Protein AF-A0A353WFS0-F1 (afdb_monomer_lite)

Foldseek 3Di:
DD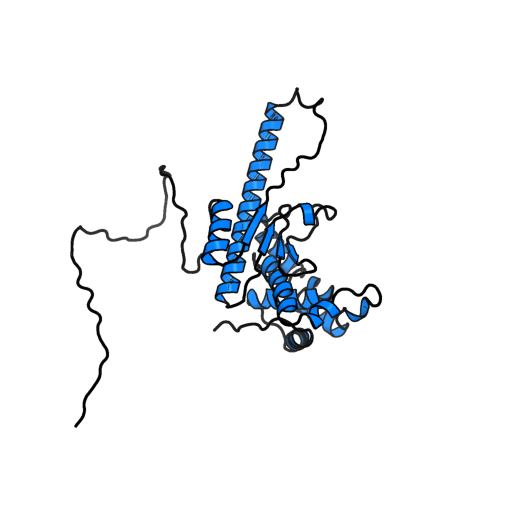DDDDDDDDDDDDDDDDDDDDDDDDDDDDDDDDDDDDQDDDDDPDQRAGPALVVLQVCCCPPVVAREEADDPPPPDDDDPPVADPCVVVVVVVVVVVVVLLRVQSSLVSSLLSRLSVLCVVQPDRDQNYEYADQVVVPPVPLVDDQWAADPPRSYIYGHSSHRSVCLLVVLVVCVVVQNAQDSDSNLSVQLRVQLSQQCVQPVPLSVVLPQDPVCNPVFFDDPVVLVLCCVFFGPQLGNGVSSVLSRVRSNVSVPDDGDPVSVVSNVVSRTHDRRPDD

Radius of gyration: 24.47 Å; chains: 1; bounding box: 78×34×99 Å

pLDDT: mean 76.85, std 23.15, range [24.17, 97.94]

Sequence (279 aa):
MINKININQINFQAINRVKDVNFSIDSKQYQINNASNQDIFVINNSLLNFSSVEAVEKYSKTKLGVNLQVRDEAFDKKKNLFDFLKSKEKLDKIKSKRQADREKNYLALANKTINSLCNLKKLGYELPPNVISDHTQFVGEGKRSPGCFVYENPKNIYLNPGFKWEDIDKILKDHFKNNICSSSSSNHVLNHEMGHYLHYKENPDKYISQKESLLFPELNKLPSDLSMLVTQKVSSYATRNIRDFVAEVFAGIIDGNNYPDEIMKAYNKYGGPKTKEKS

Structure (mmCIF, N/CA/C/O backbone):
data_AF-A0A353WFS0-F1
#
_entry.id   AF-A0A353WFS0-F1
#
loop_
_atom_site.group_PDB
_atom_site.id
_atom_site.type_symbol
_atom_site.label_atom_id
_atom_site.label_alt_id
_atom_site.label_comp_id
_atom_site.label_asym_id
_atom_site.label_entity_id
_atom_site.label_seq_id
_atom_site.pdbx_PDB_ins_code
_atom_site.Cartn_x
_atom_site.Cartn_y
_atom_site.Cartn_z
_atom_site.occupancy
_atom_site.B_iso_or_equiv
_atom_site.auth_seq_id
_atom_site.auth_comp_id
_atom_site.auth_asym_id
_atom_site.auth_atom_id
_atom_site.pdbx_PDB_model_num
ATOM 1 N N . MET A 1 1 ? 29.860 -14.689 55.465 1.00 37.66 1 MET A N 1
ATOM 2 C CA . MET A 1 1 ? 28.560 -15.140 54.928 1.00 37.66 1 MET A CA 1
ATOM 3 C C . MET A 1 1 ? 28.409 -14.591 53.517 1.00 37.66 1 MET A C 1
ATOM 5 O O . MET A 1 1 ? 28.626 -13.408 53.325 1.00 37.66 1 MET A O 1
ATOM 9 N N . ILE A 1 2 ? 28.181 -15.507 52.573 1.00 34.97 2 ILE A N 1
ATOM 10 C CA . ILE A 1 2 ? 27.777 -15.389 51.157 1.00 34.97 2 ILE A CA 1
ATOM 11 C C . ILE A 1 2 ? 28.030 -14.036 50.452 1.00 34.97 2 ILE A C 1
ATOM 13 O O . ILE A 1 2 ? 27.200 -13.138 50.467 1.00 34.97 2 ILE A O 1
ATOM 17 N N . ASN A 1 3 ? 29.153 -13.986 49.730 1.00 38.47 3 ASN A N 1
ATOM 18 C CA . ASN A 1 3 ? 29.354 -13.212 48.500 1.00 38.47 3 ASN A CA 1
ATOM 19 C C . ASN A 1 3 ? 29.176 -14.160 47.308 1.00 38.47 3 ASN A C 1
ATOM 21 O O . ASN A 1 3 ? 29.736 -15.258 47.390 1.00 38.47 3 ASN A O 1
ATOM 25 N N . LYS A 1 4 ? 28.478 -13.732 46.235 1.00 34.59 4 LYS A N 1
ATOM 26 C CA . LYS A 1 4 ? 28.499 -14.244 44.831 1.00 34.59 4 LYS A CA 1
ATOM 27 C C . LYS A 1 4 ? 27.248 -13.706 44.083 1.00 34.59 4 LYS A C 1
ATOM 29 O O . LYS A 1 4 ? 26.201 -13.634 44.703 1.00 34.59 4 LYS A O 1
ATOM 34 N N . ILE A 1 5 ? 27.226 -13.290 42.808 1.00 28.91 5 ILE A N 1
ATOM 35 C CA . ILE A 1 5 ? 28.038 -13.587 41.612 1.00 28.91 5 ILE A CA 1
ATOM 36 C C . ILE A 1 5 ? 28.047 -12.350 40.689 1.00 28.91 5 ILE A C 1
ATOM 38 O O . ILE A 1 5 ? 26.998 -11.769 40.431 1.00 28.91 5 ILE A O 1
ATOM 42 N N . ASN A 1 6 ? 29.220 -12.006 40.152 1.00 33.88 6 ASN A N 1
ATOM 43 C CA . ASN A 1 6 ? 29.401 -11.094 39.022 1.00 33.88 6 ASN A CA 1
ATOM 44 C C . ASN A 1 6 ? 29.513 -11.949 37.744 1.00 33.88 6 ASN A C 1
ATOM 46 O O . ASN A 1 6 ? 30.281 -12.913 37.732 1.00 33.88 6 ASN A O 1
ATOM 50 N N . ILE A 1 7 ? 28.714 -11.661 36.714 1.00 34.56 7 ILE A N 1
ATOM 51 C CA . ILE A 1 7 ? 28.620 -12.481 35.498 1.00 34.56 7 ILE A CA 1
ATOM 52 C C . ILE A 1 7 ? 29.590 -11.948 34.435 1.00 34.56 7 ILE A C 1
ATOM 54 O O . ILE A 1 7 ? 29.383 -10.892 33.852 1.00 34.56 7 ILE A O 1
ATOM 58 N N . ASN A 1 8 ? 30.639 -12.744 34.220 1.00 31.25 8 ASN A N 1
ATOM 59 C CA . ASN A 1 8 ? 31.376 -13.023 32.984 1.00 31.25 8 ASN A CA 1
ATOM 60 C C . ASN A 1 8 ? 31.667 -11.873 32.003 1.00 31.25 8 ASN A C 1
ATOM 62 O O . ASN A 1 8 ? 30.894 -11.563 31.100 1.00 31.25 8 ASN A O 1
ATOM 66 N N . GLN A 1 9 ? 32.915 -11.406 32.087 1.00 34.78 9 GLN A N 1
ATOM 67 C CA . GLN A 1 9 ? 33.716 -10.973 30.944 1.00 34.78 9 GLN A CA 1
ATOM 68 C C . GLN A 1 9 ? 33.862 -12.123 29.934 1.00 34.78 9 GLN A C 1
ATOM 70 O O . GLN A 1 9 ? 34.281 -13.223 30.296 1.00 34.78 9 GLN A O 1
ATOM 75 N N . ILE A 1 10 ? 33.582 -11.857 28.658 1.00 27.73 10 ILE A N 1
ATOM 76 C CA . ILE A 1 10 ? 34.048 -12.694 27.549 1.00 27.73 10 ILE A CA 1
ATOM 77 C C . ILE A 1 10 ? 35.311 -12.036 26.992 1.00 27.73 10 ILE A C 1
ATOM 79 O O . ILE A 1 10 ? 35.263 -10.959 26.402 1.00 27.73 10 ILE A O 1
ATOM 83 N N . ASN A 1 11 ? 36.442 -12.703 27.218 1.00 28.28 11 ASN A N 1
ATOM 84 C CA . ASN A 1 11 ? 37.719 -12.426 26.574 1.00 28.28 11 ASN A CA 1
ATOM 85 C C . ASN A 1 11 ? 37.651 -12.864 25.106 1.00 28.28 11 ASN A C 1
ATOM 87 O O . ASN A 1 11 ? 37.430 -14.042 24.832 1.00 28.28 11 ASN A O 1
ATOM 91 N N . PHE A 1 12 ? 37.939 -11.954 24.177 1.00 26.03 12 PHE A N 1
ATOM 92 C CA . PHE A 1 12 ? 38.399 -12.330 22.842 1.00 26.03 12 PHE A CA 1
ATOM 93 C C . PHE A 1 12 ? 39.911 -12.119 22.775 1.00 26.03 12 PHE A C 1
ATOM 95 O O . PHE A 1 12 ? 40.401 -10.991 22.793 1.00 26.03 12 PHE A O 1
ATOM 102 N N . GLN A 1 13 ? 40.655 -13.227 22.730 1.00 27.59 13 GLN A N 1
ATOM 103 C CA . GLN A 1 13 ? 42.073 -13.220 22.390 1.00 27.59 13 GLN A CA 1
ATOM 104 C C . GLN A 1 13 ? 42.229 -12.873 20.909 1.00 27.59 13 GLN A C 1
ATOM 106 O O . GLN A 1 13 ? 41.777 -13.605 20.028 1.00 27.59 13 GLN A O 1
ATOM 111 N N . ALA A 1 14 ? 42.894 -11.751 20.652 1.00 26.95 14 ALA A N 1
ATOM 112 C CA . ALA A 1 14 ? 43.378 -11.375 19.338 1.00 26.95 14 ALA A CA 1
ATOM 113 C C . ALA A 1 14 ? 44.596 -12.236 18.971 1.00 26.95 14 ALA A C 1
ATOM 115 O O . ALA A 1 14 ? 45.618 -12.205 19.658 1.00 26.95 14 ALA A O 1
ATOM 116 N N . ILE A 1 15 ? 44.510 -12.965 17.857 1.00 28.19 15 ILE A N 1
ATOM 117 C CA . ILE A 1 15 ? 45.694 -13.429 17.132 1.00 28.19 15 ILE A CA 1
ATOM 118 C C . ILE A 1 15 ? 45.982 -12.390 16.051 1.00 28.19 15 ILE A C 1
ATOM 120 O O . ILE A 1 15 ? 45.249 -12.249 15.075 1.00 28.19 15 ILE A O 1
ATOM 124 N N . ASN A 1 16 ? 47.065 -11.649 16.267 1.00 31.73 16 ASN A N 1
ATOM 125 C CA . ASN A 1 16 ? 47.660 -10.731 15.308 1.00 31.73 16 ASN A CA 1
ATOM 126 C C . ASN A 1 16 ? 48.146 -11.476 14.059 1.00 31.73 16 ASN A C 1
ATOM 128 O O . ASN A 1 16 ? 48.945 -12.406 14.182 1.00 31.73 16 ASN A O 1
ATOM 132 N N . ARG A 1 17 ? 47.803 -10.958 12.871 1.00 29.09 17 ARG A N 1
ATOM 133 C CA . ARG A 1 17 ? 48.774 -10.692 11.795 1.00 29.09 17 ARG A CA 1
ATOM 134 C C . ARG A 1 17 ? 48.168 -9.810 10.691 1.00 29.09 17 ARG A C 1
ATOM 136 O O . ARG A 1 17 ? 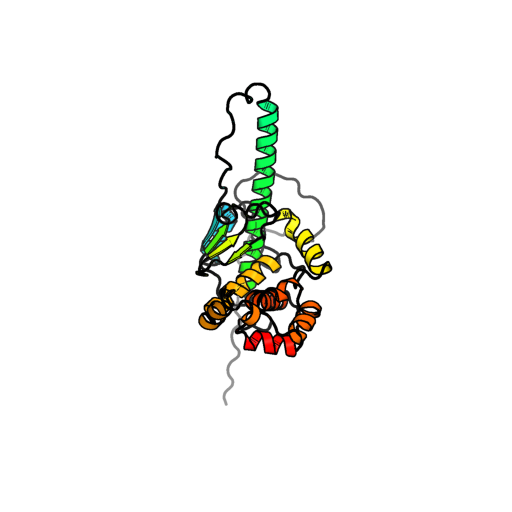47.217 -10.203 10.033 1.00 29.09 17 ARG A O 1
ATOM 143 N N . VAL A 1 18 ? 48.867 -8.691 10.462 1.00 29.88 18 VAL A N 1
ATOM 144 C CA . VAL A 1 18 ? 48.899 -7.785 9.290 1.00 29.88 18 VAL A CA 1
ATOM 145 C C . VAL A 1 18 ? 48.250 -6.399 9.483 1.00 29.88 18 VAL A C 1
ATOM 147 O O . VAL A 1 18 ? 47.079 -6.184 9.211 1.00 29.88 18 VAL A O 1
ATOM 150 N N . LYS A 1 19 ? 49.125 -5.490 9.947 1.00 33.41 19 LYS A N 1
ATOM 151 C CA . LYS A 1 19 ? 49.367 -4.071 9.600 1.00 33.41 19 LYS A CA 1
ATOM 152 C C . LYS A 1 19 ? 48.180 -3.159 9.246 1.00 33.41 19 LYS A C 1
ATOM 154 O O . LYS A 1 19 ? 47.635 -3.230 8.153 1.00 33.41 19 LYS A O 1
ATOM 159 N N . ASP A 1 20 ? 47.935 -2.231 10.171 1.00 36.50 20 ASP A N 1
ATOM 160 C CA . ASP A 1 20 ? 47.589 -0.812 10.010 1.00 36.50 20 ASP A CA 1
ATOM 161 C C . ASP A 1 20 ? 46.881 -0.378 8.718 1.00 36.50 20 ASP A C 1
ATOM 163 O O . ASP A 1 20 ? 47.521 -0.130 7.698 1.00 36.50 20 ASP A O 1
ATOM 167 N N . VAL A 1 21 ? 45.575 -0.110 8.827 1.00 26.09 21 VAL A N 1
ATOM 168 C CA . VAL A 1 21 ? 44.910 0.938 8.039 1.00 26.09 21 VAL A CA 1
ATOM 169 C C . VAL A 1 21 ? 43.936 1.689 8.949 1.00 26.09 21 VAL A C 1
ATOM 171 O O . VAL A 1 21 ? 42.911 1.154 9.367 1.00 26.09 21 VAL A O 1
ATOM 174 N N . ASN A 1 22 ? 44.264 2.946 9.249 1.00 30.16 22 ASN A N 1
ATOM 175 C CA . ASN A 1 22 ? 43.321 3.924 9.788 1.00 30.16 22 ASN A CA 1
ATOM 176 C C . ASN A 1 22 ? 42.381 4.367 8.660 1.00 30.16 22 ASN A C 1
ATOM 178 O O . ASN A 1 22 ? 42.860 4.839 7.629 1.00 30.16 22 ASN A O 1
ATOM 182 N N . PHE A 1 23 ? 41.065 4.288 8.860 1.00 24.17 23 PHE A N 1
ATOM 183 C CA . PHE A 1 23 ? 40.102 4.932 7.965 1.00 24.17 23 PHE A CA 1
ATOM 184 C C . PHE A 1 23 ? 39.569 6.221 8.595 1.00 24.17 23 PHE A C 1
ATOM 186 O O . PHE A 1 23 ? 38.759 6.198 9.518 1.00 24.17 23 PHE A O 1
ATOM 193 N N . SER A 1 24 ? 40.040 7.343 8.050 1.00 25.91 24 SER A N 1
ATOM 194 C CA . SER A 1 24 ? 39.340 8.627 8.048 1.00 25.91 24 SER A CA 1
ATOM 195 C C . SER A 1 24 ? 38.387 8.634 6.851 1.00 25.91 24 SER A C 1
ATOM 197 O O . SER A 1 24 ? 38.792 8.274 5.744 1.00 25.91 24 SER A O 1
ATOM 199 N N . ILE A 1 25 ? 37.125 9.003 7.065 1.00 28.36 25 ILE A N 1
ATOM 200 C CA . ILE A 1 25 ? 36.139 9.151 5.993 1.00 28.36 25 ILE A CA 1
ATOM 201 C C . ILE A 1 25 ? 36.264 10.576 5.459 1.00 28.36 25 ILE A C 1
ATOM 203 O O . ILE A 1 25 ? 35.843 11.516 6.129 1.00 28.36 25 ILE A O 1
ATOM 207 N N . ASP A 1 26 ? 36.804 10.720 4.249 1.00 28.53 26 ASP A N 1
ATOM 208 C CA . ASP A 1 26 ? 36.648 11.938 3.459 1.00 28.53 26 ASP A CA 1
ATOM 209 C C . ASP A 1 26 ? 35.967 11.631 2.120 1.00 28.53 26 ASP A C 1
ATOM 211 O O . ASP A 1 26 ? 36.158 10.594 1.481 1.00 28.53 26 ASP A O 1
ATOM 215 N N . SER A 1 27 ? 35.093 12.551 1.748 1.00 41.44 27 SER A N 1
ATOM 216 C CA . SER A 1 27 ? 34.187 12.500 0.617 1.00 41.44 27 SER A CA 1
ATOM 217 C C . SER A 1 27 ? 34.884 12.923 -0.679 1.00 41.44 27 SER A C 1
ATOM 219 O O . SER A 1 27 ? 35.242 14.089 -0.820 1.00 41.44 27 SER A O 1
ATOM 221 N N . LYS A 1 28 ? 35.017 12.003 -1.651 1.00 34.94 28 LYS A N 1
ATOM 222 C CA . LYS A 1 28 ? 34.792 12.192 -3.109 1.00 34.94 28 LYS A CA 1
ATOM 223 C C . LYS A 1 28 ? 35.433 11.076 -3.949 1.00 34.94 28 LYS A C 1
ATOM 225 O O . LYS A 1 28 ? 36.545 10.650 -3.689 1.00 34.94 28 LYS A O 1
ATOM 230 N N . GLN A 1 29 ? 34.715 10.741 -5.028 1.00 30.23 29 GLN A N 1
ATOM 231 C CA . GLN A 1 29 ? 35.090 9.937 -6.203 1.00 30.23 29 GLN A CA 1
ATOM 232 C C . GLN A 1 29 ? 35.307 8.429 -6.000 1.00 30.23 29 GLN A C 1
ATOM 234 O O . GLN A 1 29 ? 36.294 7.991 -5.429 1.00 30.23 29 GLN A O 1
ATOM 239 N N . TYR A 1 30 ? 34.433 7.632 -6.626 1.00 29.77 30 TYR A N 1
ATOM 240 C CA . TYR A 1 30 ? 34.768 6.269 -7.033 1.00 29.77 30 TYR A CA 1
ATOM 241 C C . TYR A 1 30 ? 34.892 6.205 -8.554 1.00 29.77 30 TYR A C 1
ATOM 243 O O . TYR A 1 30 ? 33.935 6.458 -9.287 1.00 29.77 30 TYR A O 1
ATOM 251 N N . GLN A 1 31 ? 36.104 5.869 -9.001 1.00 28.75 31 GLN A N 1
ATOM 252 C CA . GLN A 1 31 ? 36.356 5.287 -10.311 1.00 28.75 31 GLN A CA 1
ATOM 253 C C . GLN A 1 31 ? 35.789 3.865 -10.339 1.00 28.75 31 GLN A C 1
ATOM 255 O O . GLN A 1 31 ? 35.927 3.103 -9.383 1.00 28.75 31 GLN A O 1
ATOM 260 N N . ILE A 1 32 ? 35.149 3.527 -11.455 1.00 33.75 32 ILE A N 1
ATOM 261 C CA . ILE A 1 32 ? 34.602 2.204 -11.742 1.00 33.75 32 ILE A CA 1
ATOM 262 C C . ILE A 1 32 ? 35.745 1.336 -12.264 1.00 33.75 32 ILE A C 1
ATOM 264 O O . ILE A 1 32 ? 36.312 1.654 -13.305 1.00 33.75 32 ILE A O 1
ATOM 268 N N . ASN A 1 33 ? 36.041 0.231 -11.576 1.00 28.17 33 ASN A N 1
ATOM 269 C CA . ASN A 1 33 ? 36.837 -0.863 -12.127 1.00 28.17 33 ASN A CA 1
ATOM 270 C C . ASN A 1 33 ? 36.096 -2.195 -11.953 1.00 28.17 33 ASN A C 1
ATOM 272 O O . ASN A 1 33 ? 35.545 -2.496 -10.897 1.00 28.17 33 ASN A O 1
ATOM 276 N N . ASN A 1 34 ? 36.075 -2.952 -13.049 1.00 36.31 34 ASN A N 1
ATOM 277 C CA . ASN A 1 34 ? 35.354 -4.201 -13.278 1.00 36.31 34 ASN A CA 1
ATOM 278 C C . ASN A 1 34 ? 35.719 -5.326 -12.292 1.00 36.31 34 ASN A C 1
ATOM 280 O O . ASN A 1 34 ? 36.884 -5.710 -12.232 1.00 36.31 34 ASN A O 1
ATOM 284 N N . ALA A 1 35 ? 34.717 -5.938 -11.646 1.00 30.55 35 ALA A N 1
ATOM 285 C CA . ALA A 1 35 ? 34.693 -7.365 -11.294 1.00 30.55 35 ALA A CA 1
ATOM 286 C C . ALA A 1 35 ? 33.274 -7.811 -10.876 1.00 30.55 35 ALA A C 1
ATOM 288 O O . ALA A 1 35 ? 32.555 -7.107 -10.176 1.00 30.55 35 ALA A O 1
ATOM 289 N N . SER A 1 36 ? 32.890 -8.993 -11.349 1.00 43.28 36 SER A N 1
ATOM 290 C CA . SER A 1 36 ? 31.605 -9.692 -11.229 1.00 43.28 36 SER A CA 1
ATOM 291 C C . SER A 1 36 ? 31.152 -10.030 -9.795 1.00 43.28 36 SER A C 1
ATOM 293 O O . SER A 1 36 ? 31.977 -10.398 -8.964 1.00 43.28 36 SER A O 1
ATOM 295 N N . ASN A 1 37 ? 29.827 -10.047 -9.580 1.00 42.53 37 ASN A N 1
ATOM 296 C CA . ASN A 1 37 ? 29.087 -10.576 -8.415 1.00 42.53 37 ASN A CA 1
ATOM 297 C C . ASN A 1 37 ? 29.276 -9.862 -7.063 1.00 42.53 37 ASN A C 1
ATOM 299 O O . ASN A 1 37 ? 29.775 -10.448 -6.103 1.00 42.53 37 ASN A O 1
ATOM 303 N N . GLN A 1 38 ? 28.750 -8.640 -6.941 1.00 38.34 38 GLN A N 1
ATOM 304 C CA . GLN A 1 38 ? 28.414 -8.065 -5.634 1.00 38.34 38 GLN A CA 1
ATOM 305 C C . GLN A 1 38 ? 26.952 -7.602 -5.604 1.00 38.34 38 GLN A C 1
ATOM 307 O O . GLN A 1 38 ? 26.626 -6.487 -6.005 1.00 38.34 38 GLN A O 1
ATOM 312 N N . ASP A 1 39 ? 26.072 -8.464 -5.090 1.00 42.25 39 ASP A N 1
ATOM 313 C CA . ASP A 1 39 ? 24.767 -8.056 -4.566 1.00 42.25 39 ASP A CA 1
ATOM 314 C C . ASP A 1 39 ? 25.019 -7.309 -3.247 1.00 42.25 39 ASP A C 1
ATOM 316 O O . ASP A 1 39 ? 25.168 -7.921 -2.185 1.00 42.25 39 ASP A O 1
ATOM 320 N N . ILE A 1 40 ? 25.165 -5.984 -3.300 1.00 38.84 40 ILE A N 1
ATOM 321 C CA . ILE A 1 40 ? 25.430 -5.192 -2.095 1.00 38.84 40 ILE A CA 1
ATOM 322 C C . ILE A 1 40 ? 24.140 -5.056 -1.277 1.00 38.84 40 ILE A C 1
ATOM 324 O O . ILE A 1 40 ? 23.203 -4.356 -1.652 1.00 38.84 40 ILE A O 1
ATOM 328 N N . PHE A 1 41 ? 24.141 -5.692 -0.106 1.00 47.56 41 PHE A N 1
ATOM 329 C CA . PHE A 1 41 ? 23.241 -5.425 1.012 1.00 47.56 41 PHE A CA 1
ATOM 330 C C . PHE A 1 41 ? 23.918 -4.453 1.979 1.00 47.56 41 PHE A C 1
ATOM 332 O O . PHE A 1 41 ? 25.029 -4.727 2.429 1.00 47.56 41 PHE A O 1
ATOM 339 N N . VAL A 1 42 ? 23.232 -3.387 2.399 1.00 33.75 42 VAL A N 1
ATOM 340 C CA . VAL A 1 42 ? 23.591 -2.688 3.643 1.00 33.75 42 VAL A CA 1
ATOM 341 C C . VAL A 1 42 ? 22.362 -2.607 4.539 1.00 33.75 42 VAL A C 1
ATOM 343 O O . VAL A 1 42 ? 21.345 -2.009 4.189 1.00 33.75 42 VAL A O 1
ATOM 346 N N . ILE A 1 43 ? 22.474 -3.267 5.694 1.00 46.25 43 ILE A N 1
ATOM 347 C CA . ILE A 1 43 ? 21.507 -3.285 6.789 1.00 46.25 43 ILE A CA 1
ATOM 348 C C . ILE A 1 43 ? 22.062 -2.379 7.891 1.00 46.25 43 ILE A C 1
ATOM 350 O O . ILE A 1 43 ? 22.939 -2.788 8.642 1.00 46.25 43 ILE A O 1
ATOM 354 N N . ASN A 1 44 ? 21.559 -1.145 7.946 1.00 37.12 44 ASN A N 1
ATOM 355 C CA . ASN A 1 44 ? 21.289 -0.364 9.161 1.00 37.12 44 ASN A CA 1
ATOM 356 C C . ASN A 1 44 ? 20.568 0.923 8.731 1.00 37.12 44 ASN A C 1
ATOM 358 O O . ASN A 1 44 ? 21.182 1.836 8.191 1.00 37.12 44 ASN A O 1
ATOM 362 N N . ASN A 1 45 ? 19.240 0.955 8.897 1.00 47.72 45 ASN A N 1
ATOM 363 C CA . ASN A 1 45 ? 18.319 2.040 8.502 1.00 47.72 45 ASN A CA 1
ATOM 364 C C . ASN A 1 45 ? 18.331 2.510 7.029 1.00 47.72 45 ASN A C 1
ATOM 366 O O . ASN A 1 45 ? 17.531 3.368 6.666 1.00 47.72 45 ASN A O 1
ATOM 370 N N . SER A 1 46 ? 19.153 1.926 6.158 1.00 57.78 46 SER A N 1
ATOM 371 C CA . SER A 1 46 ? 19.158 2.177 4.715 1.00 57.78 46 SER A CA 1
ATOM 372 C C . SER A 1 46 ? 18.072 1.385 3.976 1.00 57.78 46 SER A C 1
ATOM 374 O O . SER A 1 46 ? 17.824 0.215 4.275 1.00 57.78 46 SER A O 1
ATOM 376 N N . LEU A 1 47 ? 17.438 2.028 2.988 1.00 70.00 47 LEU A N 1
ATOM 377 C CA . LEU A 1 47 ? 16.567 1.374 2.007 1.00 70.00 47 LEU A CA 1
ATOM 378 C C . LEU A 1 47 ? 17.349 0.265 1.287 1.00 70.00 47 LEU A C 1
ATOM 380 O O . LEU A 1 47 ? 18.476 0.489 0.843 1.00 70.00 47 LEU A O 1
ATOM 384 N N . LEU A 1 48 ? 16.746 -0.918 1.154 1.00 81.44 48 LEU A N 1
ATOM 385 C CA . LEU A 1 48 ? 17.277 -1.974 0.300 1.00 81.44 48 LEU A CA 1
ATOM 386 C C . LEU A 1 48 ? 17.168 -1.515 -1.153 1.00 81.44 48 LEU A C 1
ATOM 388 O O . LEU A 1 48 ? 16.094 -1.113 -1.608 1.00 81.44 48 LEU A O 1
ATOM 392 N N . ASN A 1 49 ? 18.279 -1.574 -1.876 1.00 84.31 49 ASN A N 1
ATOM 393 C CA . ASN A 1 49 ? 18.331 -1.225 -3.284 1.00 84.31 49 ASN A CA 1
ATOM 394 C C . ASN A 1 49 ? 19.067 -2.331 -4.031 1.00 84.31 49 ASN A C 1
ATOM 396 O O . ASN A 1 49 ? 20.270 -2.506 -3.856 1.00 84.31 49 ASN A O 1
ATOM 400 N N . PHE A 1 50 ? 18.328 -3.093 -4.827 1.00 88.00 50 PHE A N 1
ATOM 401 C CA . PHE A 1 50 ? 18.869 -4.186 -5.618 1.00 88.00 50 PHE A CA 1
ATOM 402 C C . PHE A 1 50 ? 19.188 -3.708 -7.035 1.00 88.00 50 PHE A C 1
ATOM 404 O O . PHE A 1 50 ? 18.569 -2.770 -7.543 1.00 88.00 50 PHE A O 1
ATOM 411 N N . SER A 1 51 ? 20.149 -4.373 -7.674 1.00 86.38 51 SER A N 1
ATOM 412 C CA . SER A 1 51 ? 20.579 -4.101 -9.050 1.00 86.38 51 SER A CA 1
ATOM 413 C C . SER A 1 51 ? 19.755 -4.848 -10.106 1.00 86.38 51 SER A C 1
ATOM 415 O O . SER A 1 51 ? 19.823 -4.494 -11.281 1.00 86.38 51 SER A O 1
ATOM 417 N N . SER A 1 52 ? 18.974 -5.862 -9.715 1.00 87.94 52 SER A N 1
ATOM 418 C CA . SER A 1 52 ? 18.142 -6.658 -10.623 1.00 87.94 52 SER A CA 1
ATOM 419 C C . SER A 1 52 ? 16.861 -7.159 -9.951 1.00 87.94 52 SER A C 1
ATOM 421 O O . SER A 1 52 ? 16.805 -7.328 -8.733 1.00 87.94 52 SER A O 1
ATOM 423 N N . VAL A 1 53 ? 15.830 -7.429 -10.759 1.00 84.44 53 VAL A N 1
ATOM 424 C CA . VAL A 1 53 ? 14.552 -8.006 -10.302 1.00 84.44 53 VAL A CA 1
ATOM 425 C C . VAL A 1 53 ? 14.753 -9.401 -9.705 1.00 84.44 53 VAL A C 1
ATOM 427 O O . VAL A 1 53 ? 14.225 -9.685 -8.633 1.00 84.44 53 VAL A O 1
ATOM 430 N N . GLU A 1 54 ? 15.574 -10.240 -10.340 1.00 88.25 54 GLU A N 1
ATOM 431 C CA . GLU A 1 54 ? 15.871 -11.602 -9.874 1.00 88.25 54 GLU A CA 1
ATOM 432 C C . GLU A 1 54 ? 16.450 -11.608 -8.447 1.00 88.25 54 GLU A C 1
ATOM 434 O O . GLU A 1 54 ? 16.057 -12.424 -7.606 1.00 88.25 54 GLU A O 1
ATOM 439 N N . ALA A 1 55 ? 17.333 -10.652 -8.133 1.00 86.94 55 ALA A N 1
ATOM 440 C CA . ALA A 1 55 ? 17.888 -10.507 -6.791 1.00 86.94 55 ALA A CA 1
ATOM 441 C C . ALA A 1 55 ? 16.803 -10.153 -5.756 1.00 86.94 55 ALA A C 1
ATOM 443 O O . ALA A 1 55 ? 16.800 -10.711 -4.651 1.00 86.94 55 ALA A O 1
ATOM 444 N N . VAL A 1 56 ? 15.845 -9.288 -6.118 1.00 87.19 56 VAL A N 1
ATOM 445 C CA . VAL A 1 56 ? 14.708 -8.934 -5.250 1.00 87.19 56 VAL A CA 1
ATOM 446 C C . VAL A 1 56 ? 13.808 -10.146 -5.003 1.00 87.19 56 VAL A C 1
ATOM 448 O O . VAL A 1 56 ? 13.465 -10.427 -3.853 1.00 87.19 56 VAL A O 1
ATOM 451 N N . GLU A 1 57 ? 13.435 -10.889 -6.048 1.00 89.56 57 GLU A N 1
ATOM 452 C CA . GLU A 1 57 ? 12.563 -12.068 -5.936 1.00 89.56 57 GLU A CA 1
ATOM 453 C C . GLU A 1 57 ? 13.195 -13.150 -5.052 1.00 89.56 57 GLU A C 1
ATOM 455 O O . GLU A 1 57 ? 12.560 -13.672 -4.124 1.00 89.56 57 GLU A O 1
ATOM 460 N N . LYS A 1 58 ? 14.487 -13.431 -5.268 1.00 91.00 58 LYS A N 1
ATOM 461 C CA . LYS A 1 58 ? 15.263 -14.368 -4.448 1.00 91.00 58 LYS A CA 1
ATOM 462 C C . LYS A 1 58 ? 15.313 -13.926 -2.987 1.00 91.00 58 LYS A C 1
ATOM 464 O O . LYS A 1 58 ? 15.121 -14.756 -2.090 1.00 91.00 58 LYS A O 1
ATOM 469 N N . TYR A 1 59 ? 15.550 -12.641 -2.724 1.00 92.25 59 TYR A N 1
ATOM 470 C CA . TYR A 1 59 ? 15.556 -12.109 -1.362 1.00 92.25 59 TYR A CA 1
ATOM 471 C C . TYR A 1 59 ? 14.175 -12.221 -0.705 1.00 92.25 59 TYR A C 1
ATOM 473 O O . TYR A 1 59 ? 14.072 -12.723 0.416 1.00 92.25 59 TYR A O 1
ATOM 481 N N . SER A 1 60 ? 13.111 -11.829 -1.409 1.00 88.06 60 SER A N 1
ATOM 482 C CA . SER A 1 60 ? 11.730 -11.910 -0.921 1.00 88.06 60 SER A CA 1
ATOM 483 C C . SER A 1 60 ? 11.379 -13.331 -0.470 1.00 88.06 60 SER A C 1
ATOM 485 O O . SER A 1 60 ? 10.971 -13.557 0.675 1.00 88.06 60 SER A O 1
ATOM 487 N N . LYS A 1 61 ? 11.672 -14.324 -1.315 1.00 91.19 61 LYS A N 1
ATOM 488 C CA . LYS A 1 61 ? 11.386 -15.729 -1.017 1.00 91.19 61 LYS A CA 1
ATOM 489 C C . LYS A 1 61 ? 12.204 -16.254 0.160 1.00 91.19 61 LYS A C 1
ATOM 491 O O . LYS A 1 61 ? 11.661 -16.898 1.051 1.00 91.19 61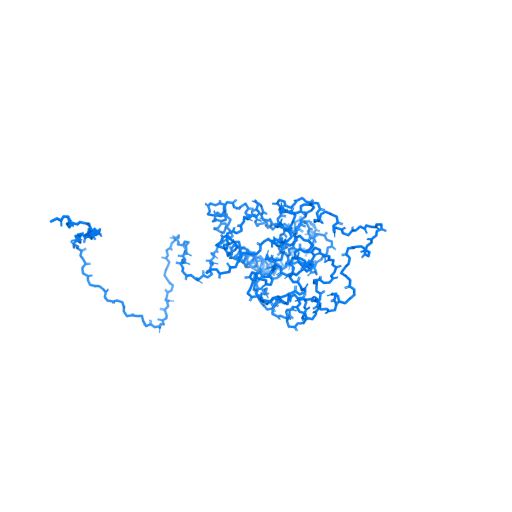 LYS A O 1
ATOM 496 N N . THR A 1 62 ? 13.508 -15.982 0.176 1.00 90.00 62 THR A N 1
ATOM 497 C CA . THR A 1 62 ? 14.431 -16.597 1.147 1.00 90.00 62 THR A CA 1
ATOM 498 C C . THR A 1 62 ? 14.478 -15.890 2.499 1.00 90.00 62 THR A C 1
ATOM 500 O O . THR A 1 62 ? 14.746 -16.537 3.509 1.00 90.00 62 THR A O 1
ATOM 503 N N . LYS A 1 63 ? 14.243 -14.573 2.550 1.00 93.06 63 LYS A N 1
ATOM 504 C CA . LYS A 1 63 ? 14.348 -13.766 3.780 1.00 93.06 63 LYS A CA 1
ATOM 505 C C . LYS A 1 63 ? 12.996 -13.317 4.313 1.00 93.06 63 LYS A C 1
ATOM 507 O O . LYS A 1 63 ? 12.816 -13.209 5.532 1.00 93.06 63 LYS A O 1
ATOM 512 N N . LEU A 1 64 ? 12.032 -13.059 3.432 1.00 90.50 64 LEU A N 1
ATOM 513 C CA . LEU A 1 64 ? 10.696 -12.647 3.855 1.00 90.50 64 LEU A CA 1
ATOM 514 C C . LEU A 1 64 ? 9.720 -13.816 3.952 1.00 90.50 64 LEU A C 1
ATOM 516 O O . LEU A 1 64 ? 8.851 -13.755 4.819 1.00 90.50 64 LEU A O 1
ATOM 520 N N . GLY A 1 65 ? 9.924 -14.881 3.173 1.00 90.31 65 GLY A N 1
ATOM 521 C CA . GLY A 1 65 ? 8.948 -15.963 3.020 1.00 90.31 65 GLY A CA 1
ATOM 522 C C . GLY A 1 65 ? 7.792 -15.569 2.098 1.00 90.31 65 GLY A C 1
ATOM 523 O O . GLY A 1 65 ? 6.742 -16.198 2.137 1.00 90.31 65 GLY A O 1
ATOM 524 N N . VAL A 1 66 ? 7.980 -14.518 1.292 1.00 90.19 66 VAL A N 1
ATOM 525 C CA . VAL A 1 66 ? 6.981 -13.996 0.357 1.00 90.19 66 VAL A CA 1
ATOM 526 C C . VAL A 1 66 ? 7.369 -14.406 -1.055 1.00 90.19 66 VAL A C 1
ATOM 528 O O . VAL A 1 66 ? 8.501 -14.196 -1.493 1.00 90.19 66 VAL A O 1
ATOM 531 N N . ASN A 1 67 ? 6.424 -14.969 -1.795 1.00 93.06 67 ASN A N 1
ATOM 532 C CA . ASN A 1 67 ? 6.588 -15.230 -3.216 1.00 93.06 67 ASN A CA 1
ATOM 533 C C . ASN A 1 67 ? 6.301 -13.938 -3.997 1.00 93.06 67 ASN A C 1
ATOM 535 O O . ASN A 1 67 ? 5.155 -13.662 -4.355 1.00 93.06 67 ASN A O 1
ATOM 539 N N . LEU A 1 68 ? 7.342 -13.125 -4.202 1.00 91.56 68 LEU A N 1
ATOM 540 C CA . LEU A 1 68 ? 7.284 -11.972 -5.098 1.00 91.56 68 LEU A CA 1
ATOM 541 C C . LEU A 1 68 ? 7.575 -12.435 -6.526 1.00 91.56 68 LEU A C 1
ATOM 543 O O . LEU A 1 68 ? 8.607 -13.061 -6.752 1.00 91.56 68 LEU A O 1
ATOM 547 N N . GLN A 1 69 ? 6.679 -12.119 -7.458 1.00 90.50 69 GLN A N 1
ATOM 548 C CA . GLN A 1 69 ? 6.855 -12.396 -8.885 1.00 90.50 69 GLN A CA 1
ATOM 549 C C . GLN A 1 69 ? 6.655 -11.113 -9.678 1.00 90.50 69 GLN A C 1
ATOM 551 O O . GLN A 1 69 ? 5.579 -10.523 -9.617 1.00 90.50 69 GLN A O 1
ATOM 556 N N . VAL A 1 70 ? 7.653 -10.690 -10.443 1.00 84.75 70 VAL A N 1
ATOM 557 C CA . VAL A 1 70 ? 7.578 -9.526 -11.322 1.00 84.75 70 VAL A CA 1
ATOM 558 C C . VAL A 1 70 ? 7.611 -10.008 -12.765 1.00 84.75 70 VAL A C 1
ATOM 560 O O . VAL A 1 70 ? 8.667 -10.307 -13.315 1.00 84.75 70 VAL A O 1
ATOM 563 N N . ARG A 1 71 ? 6.435 -10.118 -13.391 1.00 81.69 71 ARG A N 1
ATOM 564 C CA . ARG A 1 71 ? 6.324 -10.654 -14.751 1.00 81.69 71 ARG A CA 1
ATOM 565 C C . ARG A 1 71 ? 6.451 -9.539 -15.783 1.00 81.69 71 ARG A C 1
ATOM 567 O O . ARG A 1 71 ? 5.673 -8.587 -15.767 1.00 81.69 71 ARG A O 1
ATOM 574 N N . ASP A 1 72 ? 7.384 -9.692 -16.721 1.00 67.81 72 ASP A N 1
ATOM 575 C CA . ASP A 1 72 ? 7.357 -8.936 -17.973 1.00 67.81 72 ASP A CA 1
ATOM 576 C C . ASP A 1 72 ? 6.509 -9.694 -18.991 1.00 67.81 72 ASP A C 1
ATOM 578 O O . ASP A 1 72 ? 7.021 -10.479 -19.788 1.00 67.81 72 ASP A O 1
ATOM 582 N N . GLU A 1 73 ? 5.192 -9.506 -18.964 1.00 60.03 73 GLU A N 1
ATOM 583 C CA . GLU A 1 73 ? 4.394 -9.974 -20.092 1.00 60.03 73 GLU A CA 1
ATOM 584 C C . GLU A 1 73 ? 4.568 -8.993 -21.249 1.00 60.03 73 GLU A C 1
ATOM 586 O O . GLU A 1 73 ? 3.951 -7.926 -21.329 1.00 60.03 73 GLU A O 1
ATOM 591 N N . ALA A 1 74 ? 5.492 -9.367 -22.134 1.00 51.09 74 ALA A N 1
ATOM 592 C CA . ALA A 1 74 ? 5.723 -8.712 -23.399 1.00 51.09 74 ALA A CA 1
ATOM 593 C C . ALA A 1 74 ? 4.391 -8.499 -24.128 1.00 51.09 74 ALA A C 1
ATOM 595 O O . ALA A 1 74 ? 3.535 -9.377 -24.229 1.00 51.09 74 ALA A O 1
ATOM 596 N N . PHE A 1 75 ? 4.250 -7.292 -24.662 1.00 45.75 75 PHE A N 1
ATOM 597 C CA . PHE A 1 75 ? 3.167 -6.841 -25.523 1.00 45.75 75 PHE A CA 1
ATOM 598 C C . PHE A 1 75 ? 3.220 -7.604 -26.863 1.00 45.75 75 PHE A C 1
ATOM 600 O O . PHE A 1 75 ? 3.527 -7.020 -27.897 1.00 45.75 75 PHE A O 1
ATOM 607 N N . ASP A 1 76 ? 2.984 -8.917 -26.852 1.00 45.47 76 ASP A N 1
ATOM 608 C CA . ASP A 1 76 ? 3.262 -9.804 -27.989 1.00 45.47 76 ASP A CA 1
ATOM 609 C C . ASP A 1 76 ? 2.009 -10.191 -28.786 1.00 45.47 76 ASP A C 1
ATOM 611 O O . ASP A 1 76 ? 1.949 -11.198 -29.490 1.00 45.47 76 ASP A O 1
ATOM 615 N N . LYS A 1 77 ? 0.961 -9.364 -28.726 1.00 43.38 77 LYS A N 1
ATOM 616 C CA . LYS A 1 77 ? -0.237 -9.570 -29.548 1.00 43.38 77 LYS A CA 1
ATOM 617 C C . LYS A 1 77 ? -0.368 -8.502 -30.631 1.00 43.38 77 LYS A C 1
ATOM 619 O O . LYS A 1 77 ? -0.965 -7.451 -30.439 1.00 43.38 77 LYS A O 1
ATOM 624 N N . LYS A 1 78 ? 0.182 -8.883 -31.795 1.00 54.31 78 LYS A N 1
ATOM 625 C CA . LYS A 1 78 ? -0.199 -8.532 -33.179 1.00 54.31 78 LYS A CA 1
ATOM 626 C C . LYS A 1 78 ? -0.367 -7.040 -33.512 1.00 54.31 78 LYS A C 1
ATOM 628 O O . LYS A 1 78 ? -1.427 -6.464 -33.285 1.00 54.31 78 LYS A O 1
ATOM 633 N N . LYS A 1 79 ? 0.579 -6.486 -34.288 1.00 43.44 79 LYS A N 1
ATOM 634 C CA . LYS A 1 79 ? 0.239 -5.514 -35.347 1.00 43.44 79 LYS A CA 1
ATOM 635 C C . LYS A 1 79 ? 1.273 -5.488 -36.488 1.00 43.44 79 LYS A C 1
ATOM 637 O O . LYS A 1 79 ? 2.392 -5.028 -36.307 1.00 43.44 79 LYS A O 1
ATOM 642 N N . ASN A 1 80 ? 0.829 -6.015 -37.632 1.00 46.25 80 ASN A N 1
ATOM 643 C CA . ASN A 1 80 ? 1.266 -5.856 -39.028 1.00 46.25 80 ASN A CA 1
ATOM 644 C C . ASN A 1 80 ? 2.770 -5.859 -39.362 1.00 46.25 80 ASN A C 1
ATOM 646 O O . ASN A 1 80 ? 3.461 -4.847 -39.318 1.00 46.25 80 ASN A O 1
ATOM 650 N N . LEU A 1 81 ? 3.210 -7.027 -39.843 1.00 46.19 81 LEU A N 1
ATOM 651 C CA . LEU A 1 81 ? 4.549 -7.369 -40.335 1.00 46.19 81 LEU A CA 1
ATOM 652 C C . LEU A 1 81 ? 4.957 -6.644 -41.640 1.00 46.19 81 LEU A C 1
ATOM 654 O O . LEU A 1 81 ? 6.131 -6.653 -41.995 1.00 46.19 81 LEU A O 1
ATOM 658 N N . PHE A 1 82 ? 4.023 -5.999 -42.349 1.00 44.47 82 PHE A N 1
ATOM 659 C CA . PHE A 1 82 ? 4.253 -5.521 -43.721 1.00 44.47 82 PHE A CA 1
ATOM 660 C C . PHE A 1 82 ? 4.703 -4.051 -43.858 1.00 44.47 82 PHE A C 1
ATOM 662 O O . PHE A 1 82 ? 5.354 -3.729 -44.847 1.00 44.47 82 PHE A O 1
ATOM 669 N N . ASP A 1 83 ? 4.519 -3.194 -42.844 1.00 52.47 83 ASP A N 1
ATOM 670 C CA . ASP A 1 83 ? 5.036 -1.802 -42.859 1.00 52.47 83 ASP A CA 1
ATOM 671 C C . ASP A 1 83 ? 6.454 -1.671 -42.241 1.00 52.47 83 ASP A C 1
ATOM 673 O O . ASP A 1 83 ? 7.056 -0.596 -42.199 1.00 52.47 83 ASP A O 1
ATOM 677 N N . PHE A 1 84 ? 7.011 -2.785 -41.748 1.00 52.47 84 PHE A N 1
ATOM 678 C CA . PHE A 1 84 ? 8.151 -2.858 -40.822 1.00 52.47 84 PHE A CA 1
ATOM 679 C C . PHE A 1 84 ? 9.543 -2.734 -41.483 1.00 52.47 84 PHE A C 1
ATOM 681 O O . PHE A 1 84 ? 10.519 -2.364 -40.829 1.00 52.47 84 PHE A O 1
ATOM 688 N N . LEU A 1 85 ? 9.672 -3.013 -42.784 1.00 52.34 85 LEU A N 1
ATOM 689 C CA . LEU A 1 85 ? 10.986 -3.262 -43.401 1.00 52.34 85 LEU A CA 1
ATOM 690 C C . LEU A 1 85 ? 11.791 -2.006 -43.788 1.00 52.34 85 LEU A C 1
ATOM 692 O O . LEU A 1 85 ? 12.991 -2.121 -44.016 1.00 52.34 85 LEU A O 1
ATOM 696 N N . LYS A 1 86 ? 11.202 -0.801 -43.791 1.00 52.88 86 LYS A N 1
ATOM 697 C CA . LYS A 1 86 ? 11.925 0.451 -44.127 1.00 52.88 86 LYS A CA 1
ATOM 698 C C . LYS A 1 86 ? 12.401 1.278 -42.924 1.00 52.88 86 LYS A C 1
ATOM 700 O O . LYS A 1 86 ? 12.977 2.343 -43.112 1.00 52.88 86 LYS A O 1
ATOM 705 N N . SER A 1 87 ? 12.203 0.811 -41.687 1.00 61.91 87 SER A N 1
ATOM 706 C CA . SER A 1 87 ? 12.608 1.559 -40.479 1.00 61.91 87 SER A CA 1
ATOM 707 C C . SER A 1 87 ? 13.246 0.706 -39.378 1.00 61.91 87 SER A C 1
ATOM 709 O O . SER A 1 87 ? 13.291 1.132 -38.225 1.00 61.91 87 SER A O 1
ATOM 711 N N . LYS A 1 88 ? 13.781 -0.473 -39.730 1.00 67.88 88 LYS A N 1
ATOM 712 C CA . LYS A 1 88 ? 14.298 -1.481 -38.789 1.00 67.88 88 LYS A CA 1
ATOM 713 C C . LYS A 1 88 ? 15.263 -0.904 -37.743 1.00 67.88 88 LYS A C 1
ATOM 715 O O . LYS A 1 88 ? 15.008 -1.059 -36.561 1.00 67.88 88 LYS A O 1
ATOM 720 N N . GLU A 1 89 ? 16.265 -0.117 -38.140 1.00 72.56 89 GLU A N 1
ATOM 721 C CA . GLU A 1 89 ? 17.221 0.479 -37.187 1.00 72.56 89 GLU A CA 1
ATOM 722 C C . GLU A 1 89 ? 16.565 1.486 -36.219 1.00 72.56 89 GLU A C 1
ATOM 724 O O . GLU A 1 89 ? 16.845 1.501 -35.019 1.00 72.56 89 GLU A O 1
ATOM 729 N N . LYS A 1 90 ? 15.645 2.324 -36.716 1.00 74.06 90 LYS A N 1
ATOM 730 C CA . LYS A 1 90 ? 14.898 3.278 -35.880 1.00 74.06 90 LYS A CA 1
ATOM 731 C C . LYS A 1 90 ? 13.939 2.546 -34.938 1.00 74.06 90 LYS A C 1
ATOM 733 O O . LYS A 1 90 ? 13.795 2.945 -33.785 1.00 74.06 90 LYS A O 1
ATOM 738 N N . LEU A 1 91 ? 13.304 1.477 -35.412 1.00 70.94 91 LEU A N 1
ATOM 739 C CA . LEU A 1 91 ? 12.436 0.617 -34.613 1.00 70.94 91 LEU A CA 1
ATOM 740 C C . LEU A 1 91 ? 13.218 -0.138 -33.543 1.00 70.94 91 LEU A C 1
ATOM 742 O O . LEU A 1 91 ? 12.754 -0.193 -32.410 1.00 70.94 91 LEU A O 1
ATOM 746 N N . ASP A 1 92 ? 14.404 -0.646 -33.861 1.00 77.75 92 ASP A N 1
ATOM 747 C CA . ASP A 1 92 ? 15.264 -1.352 -32.914 1.00 77.75 92 ASP A CA 1
ATOM 748 C C . ASP A 1 92 ? 15.747 -0.405 -31.807 1.00 77.75 92 ASP A C 1
ATOM 750 O O . ASP A 1 92 ? 15.642 -0.748 -30.632 1.00 77.75 92 ASP A O 1
ATOM 754 N N . LYS A 1 93 ? 16.134 0.839 -32.141 1.00 74.25 93 LYS A N 1
ATOM 755 C CA . LYS A 1 93 ? 16.454 1.884 -31.144 1.00 74.25 93 LYS A CA 1
ATOM 756 C C . LYS A 1 93 ? 15.253 2.266 -30.268 1.00 74.25 93 LYS A C 1
ATOM 758 O O . LYS A 1 93 ? 15.399 2.506 -29.072 1.00 74.25 93 LYS A O 1
ATOM 763 N N . ILE A 1 94 ? 14.051 2.344 -30.842 1.00 72.81 94 ILE A N 1
ATOM 764 C CA . ILE A 1 94 ? 12.826 2.629 -30.075 1.00 72.81 94 ILE A CA 1
ATOM 765 C C . ILE A 1 94 ? 12.477 1.452 -29.157 1.00 72.81 94 ILE A C 1
ATOM 767 O O . ILE A 1 94 ? 12.078 1.674 -28.014 1.00 72.81 94 ILE A O 1
ATOM 771 N N . LYS A 1 95 ? 12.613 0.214 -29.640 1.00 76.50 95 LYS A N 1
ATOM 772 C CA . LYS A 1 95 ? 12.369 -1.003 -28.859 1.00 76.50 95 LYS A CA 1
ATOM 773 C C . LYS A 1 95 ? 13.361 -1.124 -27.709 1.00 76.50 95 LYS A C 1
ATOM 775 O O . LYS A 1 95 ? 12.914 -1.322 -26.586 1.00 76.50 95 LYS A O 1
ATOM 780 N N . SER A 1 96 ? 14.654 -0.918 -27.961 1.00 77.62 96 SER A N 1
ATOM 781 C CA . SER A 1 96 ? 15.687 -0.992 -26.923 1.00 77.62 96 SER A CA 1
ATOM 782 C C . SER A 1 96 ? 15.493 0.072 -25.847 1.00 77.62 96 SER A C 1
ATOM 784 O O . SER A 1 96 ? 15.531 -0.247 -24.664 1.00 77.62 96 SER A O 1
ATOM 786 N N . LYS A 1 97 ? 15.174 1.317 -26.229 1.00 81.38 97 LYS A N 1
ATOM 787 C CA . LYS A 1 97 ? 14.847 2.368 -25.257 1.00 81.38 97 LYS A CA 1
ATOM 788 C C . LYS A 1 97 ? 13.616 2.010 -24.420 1.00 81.38 97 LYS A C 1
ATOM 790 O O . LYS A 1 97 ? 13.655 2.120 -23.203 1.00 81.38 97 LYS A O 1
ATOM 795 N N . ARG A 1 98 ? 12.530 1.559 -25.059 1.00 81.19 98 ARG A N 1
ATOM 796 C CA . ARG A 1 98 ? 11.302 1.154 -24.349 1.00 81.19 98 ARG A CA 1
ATOM 797 C C . ARG A 1 98 ? 11.533 -0.020 -23.405 1.00 81.19 98 ARG A C 1
ATOM 799 O O . ARG A 1 98 ? 10.896 -0.073 -22.360 1.00 81.19 98 ARG A O 1
ATOM 806 N N . GLN A 1 99 ? 12.390 -0.956 -23.794 1.00 82.88 99 GLN A N 1
ATOM 807 C CA . GLN A 1 99 ? 12.779 -2.073 -22.949 1.00 82.88 99 GLN A CA 1
ATOM 808 C C . GLN A 1 99 ? 13.576 -1.581 -21.737 1.00 82.88 99 GLN A C 1
ATOM 810 O O . GLN A 1 99 ? 13.200 -1.901 -20.618 1.00 82.88 99 GLN A O 1
ATOM 815 N N . ALA A 1 100 ? 14.579 -0.723 -21.937 1.00 83.81 100 ALA A N 1
ATOM 816 C CA . ALA A 1 100 ? 15.363 -0.153 -20.841 1.00 83.81 100 ALA A CA 1
ATOM 817 C C . ALA A 1 100 ? 14.501 0.668 -19.860 1.00 83.81 100 ALA A C 1
ATOM 819 O O . ALA A 1 100 ? 14.611 0.501 -18.647 1.00 83.81 100 ALA A O 1
ATOM 820 N N . ASP A 1 101 ? 13.600 1.515 -20.373 1.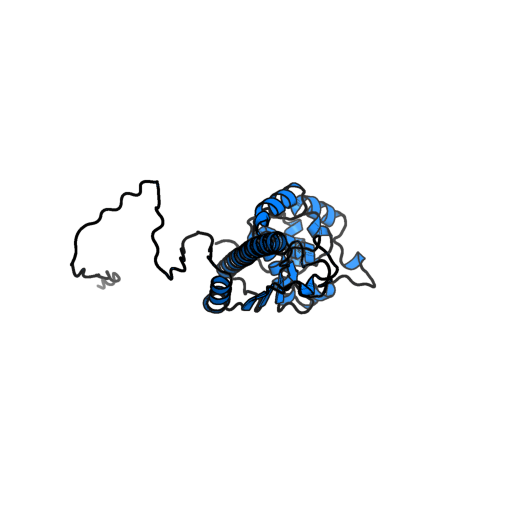00 85.75 101 ASP A N 1
ATOM 821 C CA . ASP A 1 101 ? 12.658 2.285 -19.546 1.00 85.75 101 ASP A CA 1
ATOM 822 C C . ASP A 1 101 ? 11.747 1.343 -18.729 1.00 85.75 101 ASP A C 1
ATOM 824 O O . ASP A 1 101 ? 11.468 1.581 -17.555 1.00 85.75 101 ASP A O 1
ATOM 828 N N . ARG A 1 102 ? 11.311 0.226 -19.325 1.00 86.62 102 ARG A N 1
ATOM 829 C CA . ARG A 1 102 ? 10.493 -0.783 -18.642 1.00 86.62 102 ARG A CA 1
ATOM 830 C C . ARG A 1 102 ? 11.270 -1.522 -17.556 1.00 86.62 102 ARG A C 1
ATOM 832 O O . ARG A 1 102 ? 10.765 -1.651 -16.446 1.00 86.62 102 ARG A O 1
ATOM 839 N N . GLU A 1 103 ? 12.472 -1.997 -17.865 1.00 88.88 103 GLU A N 1
ATOM 840 C CA . GLU A 1 103 ? 13.345 -2.689 -16.912 1.00 88.88 103 GLU A CA 1
ATOM 841 C C . GLU A 1 103 ? 13.632 -1.799 -15.699 1.00 88.88 103 GLU A C 1
ATOM 843 O O . GLU A 1 103 ? 13.518 -2.243 -14.555 1.00 88.88 103 GLU A O 1
ATOM 848 N N . LYS A 1 104 ? 13.898 -0.510 -15.941 1.00 92.19 104 LYS A N 1
ATOM 849 C CA . LYS A 1 104 ? 14.051 0.494 -14.887 1.00 92.19 104 LYS A CA 1
ATOM 850 C C . LYS A 1 104 ? 12.792 0.615 -14.023 1.00 92.19 104 LYS A C 1
ATOM 852 O O . LYS A 1 104 ? 12.893 0.584 -12.795 1.00 92.19 104 LYS A O 1
ATOM 857 N N . ASN A 1 105 ? 11.614 0.717 -14.638 1.00 92.50 105 ASN A N 1
ATOM 858 C CA . ASN A 1 105 ? 10.352 0.815 -13.909 1.00 92.50 105 ASN A CA 1
ATOM 859 C C . ASN A 1 105 ? 10.048 -0.450 -13.084 1.00 92.50 105 ASN A C 1
ATOM 861 O O . ASN A 1 105 ? 9.589 -0.350 -11.948 1.00 92.50 105 ASN A O 1
ATOM 865 N N . TYR A 1 106 ? 10.341 -1.640 -13.612 1.00 91.94 106 TYR A N 1
ATOM 866 C CA . TYR A 1 106 ? 10.164 -2.903 -12.888 1.00 91.94 106 TYR A CA 1
ATOM 867 C C . TYR A 1 106 ? 11.129 -3.053 -11.724 1.00 91.94 106 TYR A C 1
ATOM 869 O O . TYR A 1 106 ? 10.728 -3.511 -10.654 1.00 91.94 106 TYR A O 1
ATOM 877 N N . LEU A 1 107 ? 12.377 -2.619 -11.892 1.00 92.25 107 LEU A N 1
ATOM 878 C CA . LEU A 1 107 ? 13.324 -2.585 -10.789 1.00 92.25 107 LEU A CA 1
ATOM 879 C C . LEU A 1 107 ? 12.853 -1.620 -9.693 1.00 92.25 107 LEU A C 1
ATOM 881 O O . LEU A 1 107 ? 12.911 -1.959 -8.511 1.00 92.25 107 LEU A O 1
ATOM 885 N N . ALA A 1 108 ? 12.321 -0.451 -10.067 1.00 93.81 108 ALA A N 1
ATOM 886 C CA . ALA A 1 108 ? 11.728 0.486 -9.116 1.00 93.81 108 ALA A CA 1
ATOM 887 C C . ALA A 1 108 ? 10.532 -0.134 -8.369 1.00 93.81 108 ALA A C 1
ATOM 889 O O . ALA A 1 108 ? 10.497 -0.080 -7.140 1.00 93.81 108 ALA A O 1
ATOM 890 N N . LEU A 1 109 ? 9.602 -0.782 -9.082 1.00 93.88 109 LEU A N 1
ATOM 891 C CA . LEU A 1 109 ? 8.475 -1.527 -8.504 1.00 93.88 109 LEU A CA 1
ATOM 892 C C . LEU A 1 109 ? 8.962 -2.557 -7.477 1.00 93.88 109 LEU A C 1
ATOM 894 O O . LEU A 1 109 ? 8.497 -2.568 -6.334 1.00 93.88 109 LEU A O 1
ATOM 898 N N . ALA A 1 110 ? 9.924 -3.396 -7.864 1.00 93.06 110 ALA A N 1
ATOM 899 C CA . ALA A 1 110 ? 10.456 -4.463 -7.025 1.00 93.06 110 ALA A CA 1
ATOM 900 C C . ALA A 1 110 ? 11.133 -3.902 -5.760 1.00 93.06 110 ALA A C 1
ATOM 902 O O . ALA A 1 110 ? 10.820 -4.325 -4.644 1.00 93.06 110 ALA A O 1
ATOM 903 N N . ASN A 1 111 ? 11.989 -2.886 -5.916 1.00 92.00 111 ASN A N 1
ATOM 904 C CA . ASN A 1 111 ? 12.678 -2.228 -4.806 1.00 92.00 111 ASN A CA 1
ATOM 905 C C . ASN A 1 111 ? 11.707 -1.524 -3.842 1.00 92.00 111 ASN A C 1
ATOM 907 O O . ASN A 1 111 ? 11.877 -1.595 -2.625 1.00 92.00 111 ASN A O 1
ATOM 911 N N . LYS A 1 112 ? 10.662 -0.853 -4.337 1.00 93.31 112 LYS A N 1
ATOM 912 C CA . LYS A 1 112 ? 9.659 -0.212 -3.466 1.00 93.31 112 LYS A CA 1
ATOM 913 C C . LYS A 1 112 ? 8.848 -1.255 -2.699 1.00 93.31 112 LYS A C 1
ATOM 915 O O . LYS A 1 112 ? 8.670 -1.132 -1.487 1.00 93.31 112 LYS A O 1
ATOM 920 N N . THR A 1 113 ? 8.456 -2.325 -3.383 1.00 94.00 113 THR A N 1
ATOM 921 C CA . THR A 1 113 ? 7.717 -3.441 -2.785 1.00 94.00 113 THR A CA 1
ATOM 922 C C . THR A 1 113 ? 8.503 -4.083 -1.648 1.00 94.00 113 THR A C 1
ATOM 924 O O . THR A 1 113 ? 7.994 -4.194 -0.533 1.00 94.00 113 THR A O 1
ATOM 927 N N . ILE A 1 114 ? 9.766 -4.456 -1.883 1.00 93.44 114 ILE A N 1
ATOM 928 C CA . ILE A 1 114 ? 10.559 -5.138 -0.856 1.00 93.44 114 ILE A CA 1
ATOM 929 C C . ILE A 1 114 ? 10.843 -4.241 0.351 1.00 93.44 114 ILE A C 1
ATOM 931 O O . ILE A 1 114 ? 10.792 -4.713 1.484 1.00 93.44 114 ILE A O 1
ATOM 935 N N . ASN A 1 115 ? 11.058 -2.941 0.136 1.00 92.06 115 ASN A N 1
ATOM 936 C CA . ASN A 1 115 ? 11.248 -1.988 1.228 1.00 92.06 115 ASN A CA 1
ATOM 937 C C . ASN A 1 115 ? 10.003 -1.868 2.115 1.00 92.06 115 ASN A C 1
ATOM 939 O O . ASN A 1 115 ? 10.128 -1.922 3.341 1.00 92.06 115 ASN A O 1
ATOM 943 N N . SER A 1 116 ? 8.812 -1.767 1.516 1.00 93.38 116 SER A N 1
ATOM 944 C CA . SER A 1 116 ? 7.552 -1.751 2.268 1.00 93.38 116 SER A CA 1
ATOM 945 C C . SER A 1 116 ? 7.346 -3.057 3.048 1.00 93.38 116 SER A C 1
ATOM 947 O O . SER A 1 116 ? 7.141 -3.017 4.262 1.00 93.38 116 SER A O 1
ATOM 949 N N . LEU A 1 117 ? 7.513 -4.221 2.407 1.00 94.38 117 LEU A N 1
ATOM 950 C CA . LEU A 1 117 ? 7.361 -5.525 3.069 1.00 94.38 117 LEU A CA 1
ATOM 951 C C . LEU A 1 117 ? 8.367 -5.727 4.212 1.00 94.38 117 LEU A C 1
ATOM 953 O O . LEU A 1 117 ? 8.008 -6.231 5.276 1.00 94.38 117 LEU A O 1
ATOM 957 N N . CYS A 1 118 ? 9.622 -5.308 4.033 1.00 93.38 118 CYS A N 1
ATOM 958 C CA . CYS A 1 118 ? 10.623 -5.328 5.097 1.00 93.38 118 CYS A CA 1
ATOM 959 C C . CYS A 1 118 ? 10.215 -4.443 6.278 1.00 93.38 118 CYS A C 1
ATOM 961 O O . CYS A 1 118 ? 10.370 -4.863 7.424 1.00 93.38 118 CYS A O 1
ATOM 963 N N . ASN A 1 119 ? 9.701 -3.239 6.017 1.00 92.88 119 ASN A N 1
ATOM 964 C CA . ASN A 1 119 ? 9.220 -2.342 7.065 1.00 92.88 119 ASN A CA 1
ATOM 965 C C . ASN A 1 119 ? 8.054 -2.970 7.843 1.00 92.88 119 ASN A C 1
ATOM 967 O O . ASN A 1 119 ? 8.105 -3.066 9.066 1.00 92.88 119 ASN A O 1
ATOM 971 N N . LEU A 1 120 ? 7.053 -3.495 7.136 1.00 93.88 120 LEU A N 1
ATOM 972 C CA . LEU A 1 120 ? 5.898 -4.164 7.739 1.00 93.88 120 LEU A CA 1
ATOM 973 C C . LEU A 1 120 ? 6.307 -5.394 8.566 1.00 93.88 120 LEU A C 1
ATOM 975 O O . LEU A 1 120 ? 5.831 -5.571 9.688 1.00 93.88 120 LEU A O 1
ATOM 979 N N . LYS A 1 121 ? 7.251 -6.206 8.073 1.00 93.88 121 LYS A N 1
ATOM 980 C CA . LYS A 1 121 ? 7.782 -7.357 8.820 1.00 93.88 121 LYS A CA 1
ATOM 981 C C . LYS A 1 121 ? 8.524 -6.933 10.086 1.00 93.88 121 LYS A C 1
ATOM 983 O O . LYS A 1 121 ? 8.363 -7.579 11.116 1.00 93.88 121 LYS A O 1
ATOM 988 N N . LYS A 1 122 ? 9.311 -5.851 10.033 1.00 92.44 122 LYS A N 1
ATOM 989 C CA . LYS A 1 122 ? 9.997 -5.287 11.214 1.00 92.44 122 LYS A CA 1
ATOM 990 C C . LYS A 1 122 ? 9.008 -4.797 12.268 1.00 92.44 122 LYS A C 1
ATOM 992 O O . LYS A 1 122 ? 9.234 -5.019 13.449 1.00 92.44 122 LYS A O 1
ATOM 997 N N . LEU A 1 123 ? 7.895 -4.203 11.837 1.00 91.94 123 LEU A N 1
ATOM 998 C CA . LEU A 1 123 ? 6.781 -3.833 12.715 1.00 91.94 123 LEU A CA 1
ATOM 999 C C . LEU A 1 123 ? 5.999 -5.057 13.228 1.00 91.94 123 LEU A C 1
ATOM 1001 O O . LEU A 1 123 ? 5.097 -4.922 14.047 1.00 91.94 123 LEU A O 1
ATOM 1005 N N . GLY A 1 124 ? 6.345 -6.266 12.781 1.00 93.94 124 GLY A N 1
ATOM 1006 C CA . GLY 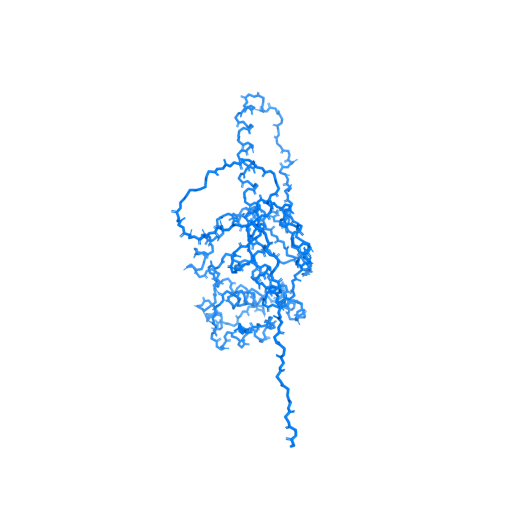A 1 124 ? 5.779 -7.520 13.258 1.00 93.94 124 GLY A CA 1
ATOM 1007 C C . GLY A 1 124 ? 4.437 -7.879 12.628 1.00 93.94 124 GLY A C 1
ATOM 1008 O O . GLY A 1 124 ? 3.693 -8.650 13.237 1.00 93.94 124 GLY A O 1
ATOM 1009 N N . TYR A 1 125 ? 4.102 -7.323 11.464 1.00 94.38 125 TYR A N 1
ATOM 1010 C CA . TYR A 1 125 ? 2.951 -7.780 10.690 1.00 94.38 125 TYR A CA 1
ATOM 1011 C C . TYR A 1 125 ? 3.293 -9.059 9.935 1.00 94.38 125 TYR A C 1
ATOM 1013 O O . TYR A 1 125 ? 4.402 -9.228 9.419 1.00 94.38 125 TYR A O 1
ATOM 1021 N N . GLU A 1 126 ? 2.322 -9.961 9.849 1.00 93.88 126 GLU A N 1
ATOM 1022 C CA . GLU A 1 126 ? 2.440 -11.109 8.962 1.00 93.88 126 GLU A CA 1
ATOM 1023 C C . GLU A 1 126 ? 2.212 -10.655 7.526 1.00 93.88 126 GLU A C 1
ATOM 1025 O O . GLU A 1 126 ? 1.227 -9.980 7.254 1.00 93.88 126 GLU A O 1
ATOM 1030 N N . LEU A 1 127 ? 3.115 -11.024 6.623 1.00 94.69 127 LEU A N 1
ATOM 1031 C CA . LEU A 1 127 ? 3.081 -10.616 5.222 1.00 94.69 127 LEU A CA 1
ATOM 1032 C C . LEU A 1 127 ? 2.120 -11.488 4.393 1.00 94.69 127 LEU A C 1
ATOM 1034 O O . LEU A 1 127 ? 1.828 -12.620 4.790 1.00 94.69 127 LEU A O 1
ATOM 1038 N N . PRO A 1 128 ? 1.634 -11.002 3.236 1.00 93.62 128 PRO A N 1
ATOM 1039 C CA . PRO A 1 128 ? 0.908 -11.841 2.290 1.00 93.62 128 PRO A CA 1
ATOM 1040 C C . PRO A 1 128 ? 1.822 -12.944 1.738 1.00 93.62 128 PRO A C 1
ATOM 1042 O O . PRO A 1 128 ? 3.013 -12.703 1.523 1.00 93.62 128 PRO A O 1
ATOM 1045 N N . PRO A 1 129 ? 1.291 -14.144 1.451 1.00 93.06 129 PRO A N 1
ATOM 1046 C CA . PRO A 1 129 ? 2.100 -15.221 0.891 1.00 93.06 129 PRO A CA 1
ATOM 1047 C C . PRO A 1 129 ? 2.568 -14.910 -0.537 1.00 93.06 129 PRO A C 1
ATOM 1049 O O . PRO A 1 129 ? 3.650 -15.351 -0.927 1.00 93.06 129 PRO A O 1
ATOM 1052 N N . ASN A 1 130 ? 1.794 -14.131 -1.305 1.00 93.19 130 ASN A N 1
ATOM 1053 C CA . ASN A 1 130 ? 2.139 -13.760 -2.675 1.00 93.19 130 ASN A CA 1
ATOM 1054 C C . ASN A 1 130 ? 1.974 -12.259 -2.930 1.00 93.19 130 ASN A C 1
ATOM 1056 O O . ASN A 1 130 ? 0.965 -11.650 -2.565 1.00 93.19 130 ASN A O 1
ATOM 1060 N N . VAL A 1 131 ? 2.941 -11.698 -3.653 1.00 93.62 131 VAL A N 1
ATOM 1061 C CA . VAL A 1 131 ? 2.853 -10.369 -4.265 1.00 93.62 131 VAL A CA 1
ATOM 1062 C C . VAL A 1 131 ? 3.242 -10.521 -5.732 1.00 93.62 131 VAL A C 1
ATOM 1064 O O . VAL A 1 131 ? 4.305 -11.051 -6.039 1.00 93.62 131 VAL A O 1
ATOM 1067 N N . ILE A 1 132 ? 2.369 -10.134 -6.653 1.00 92.88 132 ILE A N 1
ATOM 1068 C CA . ILE A 1 132 ? 2.487 -10.497 -8.067 1.00 92.88 132 ILE A CA 1
ATOM 1069 C C . ILE A 1 132 ? 2.342 -9.237 -8.916 1.00 92.88 132 ILE A C 1
ATOM 1071 O O . ILE A 1 132 ? 1.305 -8.591 -8.889 1.00 92.88 132 ILE A O 1
ATOM 1075 N N . SER A 1 133 ? 3.353 -8.890 -9.704 1.00 90.38 133 SER A N 1
ATOM 1076 C CA . SER A 1 133 ? 3.213 -7.913 -10.783 1.00 90.38 133 SER A CA 1
ATOM 1077 C C . SER A 1 133 ? 2.708 -8.628 -12.028 1.00 90.38 133 SER A C 1
ATOM 1079 O O . SER A 1 133 ? 3.411 -9.482 -12.576 1.00 90.38 133 SER A O 1
ATOM 1081 N N . ASP A 1 134 ? 1.488 -8.311 -12.450 1.00 87.31 134 ASP A N 1
ATOM 1082 C CA . ASP A 1 134 ? 0.830 -8.967 -13.579 1.00 87.31 134 ASP A CA 1
ATOM 1083 C C . ASP A 1 134 ? -0.054 -7.969 -14.327 1.00 87.31 134 ASP A C 1
ATOM 1085 O O . ASP A 1 134 ? -1.107 -7.569 -13.840 1.00 87.31 134 ASP A O 1
ATOM 1089 N N . HIS A 1 135 ? 0.362 -7.583 -15.537 1.00 81.94 135 HIS A N 1
ATOM 1090 C CA . HIS A 1 135 ? -0.365 -6.613 -16.356 1.00 81.94 135 HIS A CA 1
ATOM 1091 C C . HIS A 1 135 ? -1.760 -7.115 -16.759 1.00 81.94 135 HIS A C 1
ATOM 1093 O O . HIS A 1 135 ? -2.653 -6.299 -17.002 1.00 81.94 135 HIS A O 1
ATOM 1099 N N . THR A 1 136 ? -1.968 -8.431 -16.858 1.00 82.38 136 THR A N 1
ATOM 1100 C CA . THR A 1 136 ? -3.237 -9.003 -17.335 1.00 82.38 136 THR A CA 1
ATOM 1101 C C . THR A 1 136 ? -4.400 -8.659 -16.418 1.00 82.38 136 THR A C 1
ATOM 1103 O O . THR A 1 136 ? -5.514 -8.447 -16.893 1.00 82.38 136 THR A O 1
ATOM 1106 N N . GLN A 1 137 ? -4.119 -8.490 -15.126 1.00 82.31 137 GLN A N 1
ATOM 1107 C CA . GLN A 1 137 ? -5.130 -8.148 -14.136 1.00 82.31 137 GLN A CA 1
ATOM 1108 C C . GLN A 1 137 ? -5.587 -6.681 -14.214 1.00 82.31 137 GLN A C 1
ATOM 1110 O O . GLN A 1 137 ? -6.592 -6.319 -13.615 1.00 82.31 137 GLN A O 1
ATOM 1115 N N . PHE A 1 138 ? -4.876 -5.844 -14.977 1.00 80.00 138 PHE A N 1
ATOM 1116 C CA . PHE A 1 138 ? -5.170 -4.418 -15.170 1.00 80.00 138 PHE A CA 1
ATOM 1117 C C . PHE A 1 138 ? -5.635 -4.112 -16.610 1.00 80.00 138 PHE A C 1
ATOM 1119 O O . PHE A 1 138 ? -5.730 -2.951 -17.027 1.00 80.00 138 PHE A O 1
ATOM 1126 N N . VAL A 1 139 ? -5.901 -5.146 -17.420 1.00 71.44 139 VAL A N 1
ATOM 1127 C CA . VAL A 1 139 ? -6.378 -4.989 -18.802 1.00 71.44 139 VAL A CA 1
ATOM 1128 C C . VAL A 1 139 ? -7.811 -4.450 -18.787 1.00 71.44 139 VAL A C 1
ATOM 1130 O O . VAL A 1 139 ? -8.722 -5.099 -18.295 1.00 71.44 139 VAL A O 1
ATOM 1133 N N . GLY A 1 140 ? -8.012 -3.263 -19.365 1.00 65.75 140 GLY A N 1
ATOM 1134 C CA . GLY A 1 140 ? -9.317 -2.588 -19.450 1.00 65.75 140 GLY A CA 1
ATOM 1135 C C . GLY A 1 140 ? -9.383 -1.268 -18.679 1.00 65.75 140 GLY A C 1
ATOM 1136 O O . GLY A 1 140 ? -10.105 -0.363 -19.084 1.00 65.75 140 GLY A O 1
ATOM 1137 N N . GLU A 1 141 ? -8.546 -1.097 -17.656 1.00 55.06 141 GLU A N 1
ATOM 1138 C CA . GLU A 1 141 ? -8.484 0.140 -16.861 1.00 55.06 141 GLU A CA 1
ATOM 1139 C C . GLU A 1 141 ? -7.507 1.190 -17.434 1.00 55.06 141 GLU A C 1
ATOM 1141 O O . GLU A 1 141 ? -7.490 2.362 -17.043 1.00 55.06 141 GLU A O 1
ATOM 1146 N N . GLY A 1 142 ? -6.706 0.793 -18.428 1.00 52.81 142 GLY A N 1
ATOM 1147 C CA . GLY A 1 142 ? -5.745 1.655 -19.116 1.00 52.81 142 GLY A CA 1
ATOM 1148 C C . GLY A 1 142 ? -4.629 2.190 -18.205 1.00 52.81 142 GLY A C 1
ATOM 1149 O O . GLY A 1 142 ? -4.440 1.754 -17.075 1.00 52.81 142 GLY A O 1
ATOM 1150 N N . LYS A 1 143 ? -3.878 3.197 -18.682 1.00 49.19 143 LYS A N 1
ATOM 1151 C CA . LYS A 1 143 ? -2.795 3.874 -17.922 1.00 49.19 143 LYS A CA 1
ATOM 1152 C C . LYS A 1 143 ? -3.275 4.655 -16.682 1.00 49.19 143 LYS A C 1
ATOM 1154 O O . LYS A 1 143 ? -2.473 5.335 -16.052 1.00 49.19 143 LYS A O 1
ATOM 1159 N N . ARG A 1 144 ? -4.581 4.643 -16.399 1.00 54.19 144 ARG A N 1
ATOM 1160 C CA . ARG A 1 144 ? -5.221 5.325 -15.262 1.00 54.19 144 ARG A CA 1
ATOM 1161 C C . ARG A 1 144 ? -5.522 4.379 -14.100 1.00 54.19 144 ARG A C 1
ATOM 1163 O O . ARG A 1 144 ? -6.046 4.829 -13.089 1.00 54.19 144 ARG A O 1
ATOM 1170 N N . SER A 1 145 ? -5.214 3.101 -14.269 1.00 61.72 145 SER A N 1
ATOM 1171 C CA . SER A 1 145 ? -5.430 2.082 -13.258 1.00 61.72 145 SER A CA 1
ATOM 1172 C C . SER A 1 145 ? -4.550 2.330 -12.020 1.00 61.72 145 SER A C 1
ATOM 1174 O O . SER A 1 145 ? -3.425 2.831 -12.174 1.00 61.72 145 SER A O 1
ATOM 1176 N N . PRO A 1 146 ? -5.040 2.036 -10.801 1.00 68.06 146 PRO A N 1
ATOM 1177 C CA . PRO A 1 146 ? -4.261 2.149 -9.574 1.00 68.06 146 PRO A CA 1
ATOM 1178 C C . PRO A 1 146 ? -2.925 1.398 -9.667 1.00 68.06 146 PRO A C 1
ATOM 1180 O O . PRO A 1 146 ? -2.741 0.476 -10.466 1.00 68.06 146 PRO A O 1
ATOM 1183 N N . GLY A 1 147 ? -1.961 1.820 -8.845 1.00 75.75 147 GLY A N 1
ATOM 1184 C CA . GLY A 1 147 ? -0.645 1.182 -8.794 1.00 75.75 147 GLY A CA 1
ATOM 1185 C C . GLY A 1 147 ? -0.701 -0.265 -8.294 1.00 75.75 147 GLY A C 1
ATOM 1186 O O . GLY A 1 147 ? 0.173 -1.055 -8.634 1.00 75.75 147 GLY A O 1
ATOM 1187 N N . CYS A 1 148 ? -1.719 -0.633 -7.518 1.00 80.75 148 CYS A N 1
ATOM 1188 C CA . CYS A 1 148 ? -1.857 -1.940 -6.884 1.00 80.75 148 CYS A CA 1
ATOM 1189 C C . CYS A 1 148 ? -3.332 -2.232 -6.554 1.00 80.75 148 CYS A C 1
ATOM 1191 O O . CYS A 1 148 ? -4.141 -1.305 -6.586 1.00 80.75 148 CYS A O 1
ATOM 1193 N N . PHE A 1 149 ? -3.661 -3.492 -6.254 1.00 82.69 149 PHE A N 1
ATOM 1194 C CA . PHE A 1 149 ? -4.902 -3.893 -5.580 1.00 82.69 149 PHE A CA 1
ATOM 1195 C C . PHE A 1 149 ? -4.784 -5.265 -4.886 1.00 82.69 149 PHE A C 1
ATOM 1197 O O . PHE A 1 149 ? -3.940 -6.103 -5.223 1.00 82.69 149 PHE A O 1
ATOM 1204 N N . VAL A 1 150 ? -5.720 -5.544 -3.977 1.00 78.38 150 VAL A N 1
ATOM 1205 C CA . VAL A 1 150 ? -6.017 -6.876 -3.423 1.00 78.38 150 VAL A CA 1
ATOM 1206 C C . VAL A 1 150 ? -7.258 -7.474 -4.102 1.00 78.38 150 VAL A C 1
ATOM 1208 O O . VAL A 1 150 ? -8.309 -6.840 -4.149 1.00 78.38 150 VAL A O 1
ATOM 1211 N N . TYR A 1 151 ? -7.166 -8.710 -4.613 1.00 72.75 151 TYR A N 1
ATOM 1212 C CA . TYR A 1 151 ? -8.305 -9.402 -5.247 1.00 72.75 151 TYR A CA 1
ATOM 1213 C C . TYR A 1 151 ? -9.133 -10.222 -4.240 1.00 72.75 151 TYR A C 1
ATOM 1215 O O . TYR A 1 151 ? -8.654 -10.536 -3.152 1.00 72.75 151 TYR A O 1
ATOM 1223 N N . GLU A 1 152 ? -10.354 -10.619 -4.633 1.00 59.59 152 GLU A N 1
ATOM 1224 C CA . GLU A 1 152 ? -11.455 -11.199 -3.821 1.00 59.59 152 GLU A CA 1
ATOM 1225 C C . GLU A 1 152 ? -11.153 -12.490 -3.023 1.00 59.59 152 GLU A C 1
ATOM 1227 O O . GLU A 1 152 ? -12.032 -13.068 -2.391 1.00 59.59 152 GLU A O 1
ATOM 1232 N N . ASN A 1 153 ? -9.902 -12.935 -3.004 1.00 64.38 153 ASN A N 1
ATOM 1233 C CA . ASN A 1 153 ? -9.380 -13.959 -2.114 1.00 64.38 153 ASN A CA 1
ATOM 1234 C C . ASN A 1 153 ? -7.957 -13.517 -1.744 1.00 64.38 153 ASN A C 1
ATOM 1236 O O . ASN A 1 153 ? -7.037 -13.751 -2.535 1.00 64.38 153 ASN A O 1
ATOM 1240 N N . PRO A 1 154 ? -7.758 -12.814 -0.615 1.00 68.06 154 PRO A N 1
ATOM 1241 C CA . PRO A 1 154 ? -6.607 -11.937 -0.388 1.00 68.06 154 PRO A CA 1
ATOM 1242 C C . PRO A 1 154 ? -5.361 -12.713 0.028 1.00 68.06 154 PRO A C 1
ATOM 1244 O O . PRO A 1 154 ? -4.668 -12.399 0.981 1.00 68.06 154 PRO A O 1
ATOM 1247 N N . LYS A 1 155 ? -5.044 -13.767 -0.707 1.00 78.56 155 LYS A N 1
ATOM 1248 C CA . LYS A 1 155 ? -3.744 -14.426 -0.647 1.00 78.56 155 LYS A CA 1
ATOM 1249 C C . LYS A 1 155 ? -2.708 -13.659 -1.464 1.00 78.56 155 LYS A C 1
ATOM 1251 O O . LYS A 1 155 ? -1.512 -13.845 -1.254 1.00 78.56 155 LYS A O 1
ATOM 1256 N N . ASN A 1 156 ? -3.167 -12.824 -2.397 1.00 88.50 156 ASN A N 1
ATOM 1257 C CA . ASN A 1 156 ? -2.323 -12.185 -3.390 1.00 88.50 156 ASN A CA 1
ATOM 1258 C C . ASN A 1 156 ? -2.562 -10.673 -3.392 1.00 88.50 156 ASN A C 1
ATOM 1260 O O . ASN A 1 156 ? -3.705 -10.222 -3.484 1.00 88.50 156 ASN A O 1
ATOM 1264 N N . ILE A 1 157 ? -1.468 -9.919 -3.351 1.00 91.75 157 ILE A N 1
ATOM 1265 C CA . ILE A 1 157 ? -1.438 -8.506 -3.735 1.00 91.75 157 ILE A CA 1
ATOM 1266 C C . ILE A 1 157 ? -0.989 -8.442 -5.194 1.00 91.75 157 ILE A C 1
ATOM 1268 O O . ILE A 1 157 ? 0.043 -9.026 -5.530 1.00 91.75 157 ILE A O 1
ATOM 1272 N N . TYR A 1 158 ? -1.735 -7.746 -6.050 1.00 91.81 158 TYR A N 1
ATOM 1273 C CA . TYR A 1 158 ? -1.379 -7.564 -7.454 1.00 91.81 158 TYR A CA 1
ATOM 1274 C C . TYR A 1 158 ? -0.882 -6.148 -7.712 1.00 91.81 158 TYR A C 1
ATOM 1276 O O . TYR A 1 158 ? -1.568 -5.177 -7.414 1.00 91.81 158 TYR A O 1
ATOM 1284 N N . LEU A 1 159 ? 0.305 -6.034 -8.298 1.00 92.12 159 LEU A N 1
ATOM 1285 C CA . LEU A 1 159 ? 0.951 -4.771 -8.633 1.00 92.12 159 LEU A CA 1
ATOM 1286 C C . LEU A 1 159 ? 0.787 -4.488 -10.120 1.00 92.12 159 LEU A C 1
ATOM 1288 O O . LEU A 1 159 ? 0.940 -5.389 -10.942 1.00 92.12 159 LEU A O 1
ATOM 1292 N N . ASN A 1 160 ? 0.519 -3.231 -10.464 1.00 90.75 160 ASN A N 1
ATOM 1293 C CA . ASN A 1 160 ? 0.395 -2.798 -11.846 1.00 90.75 160 ASN A CA 1
ATOM 1294 C C . ASN A 1 160 ? 1.783 -2.509 -12.438 1.00 90.75 160 ASN A C 1
ATOM 1296 O O . ASN A 1 160 ? 2.349 -1.448 -12.147 1.00 90.75 160 ASN A O 1
ATOM 1300 N N . PRO A 1 161 ? 2.341 -3.366 -13.311 1.00 88.69 161 PRO A N 1
ATOM 1301 C CA . PRO A 1 161 ? 3.627 -3.090 -13.955 1.00 88.69 161 PRO A CA 1
ATOM 1302 C C . PRO A 1 161 ? 3.600 -1.842 -14.852 1.00 88.69 161 PRO A C 1
ATOM 1304 O O . PRO A 1 161 ? 4.646 -1.251 -15.117 1.00 88.69 161 PRO A O 1
ATOM 1307 N N . GLY A 1 162 ? 2.419 -1.432 -15.331 1.00 87.31 162 GLY A N 1
ATOM 1308 C CA . GLY A 1 162 ? 2.235 -0.256 -16.183 1.00 87.31 162 GLY A CA 1
ATOM 1309 C C . GLY A 1 162 ? 2.198 1.076 -15.426 1.00 87.31 162 GLY A C 1
ATOM 1310 O O . GLY A 1 162 ? 2.253 2.134 -16.061 1.00 87.31 162 GLY A O 1
ATOM 1311 N N . PHE A 1 163 ? 2.112 1.046 -14.093 1.00 89.88 163 PHE A N 1
ATOM 1312 C CA . PHE A 1 163 ? 2.207 2.242 -13.261 1.00 89.88 163 PHE A CA 1
ATOM 1313 C C . PHE A 1 163 ? 3.650 2.771 -13.236 1.00 89.88 163 PHE A C 1
ATOM 1315 O O . PHE A 1 163 ? 4.606 2.004 -13.346 1.00 89.88 163 PHE A O 1
ATOM 1322 N N . LYS A 1 164 ? 3.827 4.092 -13.109 1.00 92.06 164 LYS A N 1
ATOM 1323 C CA . LYS A 1 164 ? 5.148 4.745 -13.118 1.00 92.06 164 LYS A CA 1
ATOM 1324 C C . LYS A 1 164 ? 5.823 4.667 -11.746 1.00 92.06 164 LYS A C 1
ATOM 1326 O O . LYS A 1 164 ? 5.927 5.662 -11.032 1.00 92.06 164 LYS A O 1
ATOM 1331 N N . TRP A 1 165 ? 6.274 3.478 -11.374 1.00 93.12 165 TRP A N 1
ATOM 1332 C CA . TRP A 1 165 ? 6.929 3.198 -10.096 1.00 93.12 165 TRP A CA 1
ATOM 1333 C C . TRP A 1 165 ? 8.232 3.965 -9.889 1.00 93.12 165 TRP A C 1
ATOM 1335 O O . TRP A 1 165 ? 8.567 4.315 -8.762 1.00 93.12 165 TRP A O 1
ATOM 1345 N N . GLU A 1 166 ? 8.945 4.281 -10.964 1.00 94.38 166 GLU A N 1
ATOM 1346 C CA . GLU A 1 166 ? 10.130 5.146 -10.919 1.00 94.38 166 GLU A CA 1
ATOM 1347 C C . GLU A 1 166 ? 9.830 6.589 -10.475 1.00 94.38 166 GLU A C 1
ATOM 1349 O O . GLU A 1 166 ? 10.693 7.239 -9.890 1.00 94.38 166 GLU A O 1
ATOM 1354 N N . ASP A 1 167 ? 8.597 7.059 -10.691 1.00 95.06 167 ASP A N 1
ATOM 1355 C CA . ASP A 1 167 ? 8.125 8.401 -10.330 1.00 95.06 167 ASP A CA 1
ATOM 1356 C C . ASP A 1 167 ? 7.211 8.387 -9.086 1.00 95.06 167 ASP A C 1
ATOM 1358 O O . ASP A 1 167 ? 6.630 9.420 -8.734 1.00 95.06 167 ASP A O 1
ATOM 1362 N N . ILE A 1 168 ? 7.054 7.240 -8.409 1.00 93.25 168 ILE A N 1
ATOM 1363 C CA . ILE A 1 168 ? 6.033 7.058 -7.363 1.00 93.25 168 ILE A CA 1
ATOM 1364 C C . ILE A 1 168 ? 6.150 8.077 -6.226 1.00 93.25 168 ILE A C 1
ATOM 1366 O O . ILE A 1 168 ? 5.140 8.572 -5.739 1.00 93.25 168 ILE A O 1
ATOM 1370 N N . ASP A 1 169 ? 7.372 8.460 -5.858 1.00 94.19 169 ASP A N 1
ATOM 1371 C CA . ASP A 1 169 ? 7.625 9.422 -4.781 1.00 94.19 169 ASP A CA 1
ATOM 1372 C C . ASP A 1 169 ? 7.059 10.803 -5.122 1.00 94.19 169 ASP A C 1
ATOM 1374 O O . ASP A 1 169 ? 6.516 11.495 -4.263 1.00 94.19 169 ASP A O 1
ATOM 1378 N N . LYS A 1 170 ? 7.173 11.214 -6.389 1.00 95.88 170 LYS A N 1
ATOM 1379 C CA . LYS A 1 170 ? 6.595 12.469 -6.871 1.00 95.88 170 LYS A CA 1
ATOM 1380 C C . LYS A 1 170 ? 5.074 12.367 -6.921 1.00 95.88 170 LYS A C 1
ATOM 1382 O O . LYS A 1 170 ? 4.394 13.259 -6.424 1.00 95.88 170 LYS A O 1
ATOM 1387 N N . ILE A 1 171 ? 4.557 11.268 -7.473 1.00 94.25 171 ILE A N 1
ATOM 1388 C CA . ILE A 1 171 ? 3.114 11.035 -7.605 1.00 94.25 171 ILE A CA 1
ATOM 1389 C C . ILE A 1 171 ? 2.435 11.055 -6.231 1.00 94.25 171 ILE A C 1
ATOM 1391 O O . ILE A 1 171 ? 1.426 11.731 -6.066 1.00 94.25 171 ILE A O 1
ATOM 1395 N N . LEU A 1 172 ? 3.000 10.377 -5.228 1.00 94.69 172 LEU A N 1
ATOM 1396 C CA . LEU A 1 172 ? 2.411 10.307 -3.888 1.00 94.69 172 LEU A CA 1
ATOM 1397 C C . LEU A 1 172 ? 2.541 11.611 -3.106 1.00 94.69 172 LEU A C 1
ATOM 1399 O O . LEU A 1 172 ? 1.622 11.966 -2.373 1.00 94.69 172 LEU A O 1
ATOM 1403 N N . LYS A 1 173 ? 3.611 12.387 -3.309 1.00 96.50 173 LYS A N 1
ATOM 1404 C CA . LYS A 1 173 ? 3.677 13.763 -2.790 1.00 96.50 173 LYS A CA 1
ATOM 1405 C C . LYS A 1 173 ? 2.573 14.639 -3.372 1.00 96.50 173 LYS A C 1
ATOM 1407 O O . LYS A 1 173 ? 1.912 15.353 -2.621 1.00 96.50 173 LYS A O 1
ATOM 1412 N N . ASP A 1 174 ? 2.356 14.565 -4.684 1.00 96.69 174 ASP A N 1
ATOM 1413 C CA . ASP A 1 174 ? 1.296 15.322 -5.349 1.00 96.69 174 ASP A CA 1
ATOM 1414 C C . ASP A 1 174 ? -0.093 14.844 -4.893 1.00 96.69 174 ASP A C 1
ATOM 1416 O O . ASP A 1 174 ? -0.960 15.666 -4.602 1.00 96.69 174 ASP A O 1
ATOM 1420 N N . HIS A 1 175 ? -0.312 13.534 -4.763 1.00 95.50 175 HIS A N 1
ATOM 1421 C CA . HIS A 1 175 ? -1.569 12.977 -4.262 1.00 95.50 175 HIS A CA 1
ATOM 1422 C C . HIS A 1 175 ? -1.846 13.399 -2.817 1.00 95.50 175 HIS A C 1
ATOM 1424 O O . HIS A 1 175 ? -2.940 13.879 -2.533 1.00 95.50 175 HIS A O 1
ATOM 1430 N N . PHE A 1 176 ? -0.863 13.302 -1.923 1.00 96.81 176 PHE A N 1
ATOM 1431 C CA . PHE A 1 176 ? -0.997 13.740 -0.535 1.00 96.81 176 PHE A CA 1
ATOM 1432 C C . PHE A 1 176 ? -1.299 15.241 -0.441 1.00 96.81 176 PHE A C 1
ATOM 1434 O O . PHE A 1 176 ? -2.235 15.646 0.243 1.00 96.81 176 PHE A O 1
ATOM 1441 N N . LYS A 1 177 ? -0.576 16.076 -1.204 1.00 97.44 177 LYS A N 1
ATOM 1442 C CA . LYS A 1 177 ? -0.816 17.528 -1.265 1.00 97.44 177 LYS A CA 1
ATOM 1443 C C . LYS A 1 177 ? -2.241 17.869 -1.710 1.00 97.44 177 LYS A C 1
ATOM 1445 O O . LYS A 1 177 ? -2.814 18.840 -1.225 1.00 97.44 177 LYS A O 1
ATOM 1450 N N . ASN A 1 178 ? -2.801 17.084 -2.627 1.00 96.88 178 ASN A N 1
ATOM 1451 C CA . ASN A 1 178 ? -4.172 17.242 -3.114 1.00 96.88 178 ASN A CA 1
ATOM 1452 C C . ASN A 1 178 ? -5.197 16.442 -2.292 1.00 96.88 178 ASN A C 1
ATOM 1454 O O . ASN A 1 178 ? -6.329 16.269 -2.739 1.00 96.88 178 ASN A O 1
ATOM 1458 N N . ASN A 1 179 ? -4.817 15.953 -1.106 1.00 96.69 179 ASN A N 1
ATOM 1459 C CA . ASN A 1 179 ? -5.676 15.194 -0.202 1.00 96.69 179 ASN A CA 1
ATOM 1460 C C . ASN A 1 179 ? -6.299 13.939 -0.850 1.00 96.69 179 ASN A C 1
ATOM 1462 O O . ASN A 1 179 ? -7.425 13.545 -0.545 1.00 96.69 179 ASN A O 1
ATOM 1466 N N . ILE A 1 180 ? -5.591 13.320 -1.795 1.00 96.00 180 ILE A N 1
ATOM 1467 C CA . ILE A 1 180 ? -6.019 12.089 -2.466 1.00 96.00 180 ILE A CA 1
ATOM 1468 C C . ILE A 1 180 ? -5.679 10.883 -1.596 1.00 96.00 180 ILE A C 1
ATOM 1470 O O . ILE A 1 180 ? -6.527 10.023 -1.429 1.00 96.00 180 ILE A O 1
ATOM 1474 N N . CYS A 1 181 ? -4.489 10.828 -1.004 1.00 96.31 181 CYS A N 1
ATOM 1475 C CA . CYS A 1 181 ? -4.053 9.727 -0.145 1.00 96.31 181 CYS A CA 1
ATOM 1476 C C . CYS A 1 181 ? -3.616 10.230 1.231 1.00 96.31 181 CYS A C 1
ATOM 1478 O O . CYS A 1 181 ? -3.308 11.411 1.388 1.00 96.31 181 CYS A O 1
ATOM 1480 N N . SER A 1 182 ? -3.579 9.335 2.217 1.00 97.12 182 SER A N 1
ATOM 1481 C CA . SER A 1 182 ? -3.313 9.708 3.609 1.00 97.12 182 SER A CA 1
ATOM 1482 C C . SER A 1 182 ? -1.841 9.965 3.945 1.00 97.12 182 SER A C 1
ATOM 1484 O O . SER A 1 182 ? -1.539 10.505 5.006 1.00 97.12 182 SER A O 1
ATOM 1486 N N . SER A 1 183 ? -0.911 9.639 3.046 1.00 96.88 183 SER A N 1
ATOM 1487 C CA . SER A 1 183 ? 0.527 9.836 3.246 1.00 96.88 183 SER A CA 1
ATOM 1488 C C . SER A 1 183 ? 1.250 10.100 1.923 1.00 96.88 183 SER A C 1
ATOM 1490 O O . SER A 1 183 ? 0.825 9.654 0.858 1.00 96.88 183 SER A O 1
ATOM 1492 N N . SER A 1 184 ? 2.367 10.832 1.993 1.00 96.44 184 SER A N 1
ATOM 1493 C CA . SER A 1 184 ? 3.279 11.073 0.859 1.00 96.44 184 SER A CA 1
ATOM 1494 C C . SER A 1 184 ? 4.423 10.055 0.769 1.00 96.44 184 SER A C 1
ATOM 1496 O O . SER A 1 184 ? 5.280 10.156 -0.113 1.00 96.44 184 SER A O 1
ATOM 1498 N N . SER A 1 185 ? 4.462 9.091 1.692 1.00 95.19 185 SER A N 1
ATOM 1499 C CA . SER A 1 185 ? 5.444 8.009 1.727 1.00 95.19 185 SER A CA 1
ATOM 1500 C C . SER A 1 185 ? 5.431 7.220 0.428 1.00 95.19 185 SER A C 1
ATOM 1502 O O . SER A 1 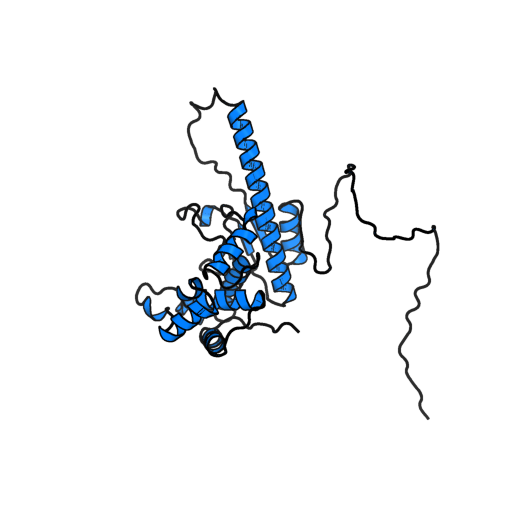185 ? 4.378 6.826 -0.061 1.00 95.19 185 SER A O 1
ATOM 1504 N N . SER A 1 186 ? 6.613 6.881 -0.083 1.00 91.50 186 SER A N 1
ATOM 1505 C CA . SER A 1 186 ? 6.758 6.015 -1.258 1.00 91.50 186 SER A CA 1
ATOM 1506 C C . SER A 1 186 ? 6.134 4.632 -1.092 1.00 91.50 186 SER A C 1
ATOM 1508 O O . SER A 1 186 ? 5.899 3.929 -2.072 1.00 91.50 186 SER A O 1
ATOM 1510 N N . ASN A 1 187 ? 5.925 4.225 0.160 1.00 92.50 187 ASN A N 1
ATOM 1511 C CA . ASN A 1 187 ? 5.383 2.929 0.529 1.00 92.50 187 ASN A CA 1
ATOM 1512 C C . ASN A 1 187 ? 3.861 2.966 0.714 1.00 92.50 187 ASN A C 1
ATOM 1514 O O . ASN A 1 187 ? 3.281 1.899 0.900 1.00 92.50 187 ASN A O 1
ATOM 1518 N N . HIS A 1 188 ? 3.221 4.145 0.641 1.00 94.44 188 HIS A N 1
ATOM 1519 C CA . HIS A 1 188 ? 1.792 4.325 0.933 1.00 94.44 188 HIS A CA 1
ATOM 1520 C C . HIS A 1 188 ? 0.919 3.332 0.167 1.00 94.44 188 HIS A C 1
ATOM 1522 O O . HIS A 1 188 ? 0.097 2.656 0.770 1.00 94.44 188 HIS A O 1
ATOM 1528 N N . VAL A 1 189 ? 1.156 3.176 -1.143 1.00 94.19 189 VAL A N 1
ATOM 1529 C CA . VAL A 1 189 ? 0.391 2.242 -1.991 1.00 94.19 189 VAL A CA 1
ATOM 1530 C C . VAL A 1 189 ? 0.456 0.820 -1.439 1.00 94.19 189 VAL A C 1
ATOM 1532 O O . VAL A 1 189 ? -0.572 0.183 -1.277 1.00 94.19 189 VAL A O 1
ATOM 1535 N N . LEU A 1 190 ? 1.643 0.315 -1.096 1.00 94.25 190 LEU A N 1
ATOM 1536 C CA . LEU A 1 190 ? 1.764 -1.044 -0.559 1.00 94.25 190 LEU A CA 1
ATOM 1537 C C . LEU A 1 190 ? 1.200 -1.153 0.860 1.00 94.25 190 LEU A C 1
ATOM 1539 O O . LEU A 1 190 ? 0.596 -2.169 1.192 1.00 94.25 190 LEU A O 1
ATOM 1543 N N . ASN A 1 191 ? 1.364 -0.122 1.691 1.00 95.62 191 ASN A N 1
ATOM 1544 C CA . ASN A 1 191 ? 0.807 -0.113 3.041 1.00 95.62 191 ASN A CA 1
ATOM 1545 C C . ASN A 1 191 ? -0.732 -0.100 3.011 1.00 95.62 191 ASN A C 1
ATOM 1547 O O . ASN A 1 191 ? -1.350 -0.783 3.822 1.00 95.62 191 ASN A O 1
ATOM 1551 N N . HIS A 1 192 ? -1.346 0.611 2.062 1.00 96.12 192 HIS A N 1
ATOM 1552 C CA . HIS A 1 192 ? -2.793 0.618 1.831 1.00 96.12 192 HIS A CA 1
ATOM 1553 C C . HIS A 1 192 ? -3.304 -0.792 1.521 1.00 96.12 192 HIS A C 1
ATOM 1555 O O . HIS A 1 192 ? -4.185 -1.316 2.200 1.00 96.12 192 HIS A O 1
ATOM 1561 N N . GLU A 1 193 ? -2.677 -1.461 0.559 1.00 94.94 193 GLU A N 1
ATOM 1562 C CA . GLU A 1 193 ? -3.059 -2.820 0.163 1.00 94.94 193 GLU A CA 1
ATOM 1563 C C . GLU A 1 193 ? -2.788 -3.840 1.268 1.00 94.94 193 GLU A C 1
ATOM 1565 O O . GLU A 1 193 ? -3.565 -4.774 1.480 1.00 94.94 193 GLU A O 1
ATOM 1570 N N . MET A 1 194 ? -1.730 -3.625 2.050 1.00 94.94 194 MET A N 1
ATOM 1571 C CA . MET A 1 194 ? -1.494 -4.387 3.269 1.00 94.94 194 MET A CA 1
ATOM 1572 C C . MET A 1 194 ? -2.622 -4.191 4.291 1.00 94.94 194 MET A C 1
ATOM 1574 O O . MET A 1 194 ? -3.021 -5.149 4.953 1.00 94.94 194 MET A O 1
ATOM 1578 N N . GLY A 1 195 ? -3.168 -2.978 4.391 1.00 95.31 195 GLY A N 1
ATOM 1579 C CA . GLY A 1 195 ? -4.346 -2.675 5.197 1.00 95.31 195 GLY A CA 1
ATOM 1580 C C . GLY A 1 195 ? -5.553 -3.508 4.773 1.00 95.31 195 GLY A C 1
ATOM 1581 O O . GLY A 1 195 ? -6.192 -4.124 5.624 1.00 95.31 195 GLY A O 1
ATOM 1582 N N . HIS A 1 196 ? -5.824 -3.624 3.469 1.00 95.06 196 HIS A N 1
ATOM 1583 C CA . HIS A 1 196 ? -6.867 -4.522 2.965 1.00 95.06 196 HIS A CA 1
ATOM 1584 C C . HIS A 1 196 ? -6.596 -5.996 3.292 1.00 95.06 196 HIS A C 1
ATOM 1586 O O . HIS A 1 196 ? -7.497 -6.688 3.772 1.00 95.06 196 HIS A O 1
ATOM 1592 N N . TYR A 1 197 ? -5.369 -6.472 3.060 1.00 94.69 197 TYR A N 1
ATOM 1593 C CA . TYR A 1 197 ? -4.969 -7.851 3.349 1.00 94.69 197 TYR A CA 1
ATOM 1594 C C . TYR A 1 197 ? -5.189 -8.217 4.822 1.00 94.69 197 TYR A C 1
ATOM 1596 O O . TYR A 1 197 ? -5.861 -9.204 5.132 1.00 94.69 197 TYR A O 1
ATOM 1604 N N . LEU A 1 198 ? -4.653 -7.405 5.735 1.00 94.69 198 LEU A N 1
ATOM 1605 C CA . LEU A 1 198 ? -4.771 -7.638 7.171 1.00 94.69 198 LEU A CA 1
ATOM 1606 C C . LEU A 1 198 ? -6.214 -7.488 7.647 1.00 94.69 198 LEU A C 1
ATOM 1608 O O . LEU A 1 198 ? -6.649 -8.266 8.488 1.00 94.69 198 LEU A O 1
ATOM 1612 N N . HIS A 1 199 ? -6.975 -6.545 7.085 1.00 94.25 199 HIS A N 1
ATOM 1613 C CA . HIS A 1 199 ? -8.372 -6.349 7.457 1.00 94.25 199 HIS A CA 1
ATOM 1614 C C . HIS A 1 199 ? -9.194 -7.603 7.148 1.00 94.25 199 HIS A C 1
ATOM 1616 O O . HIS A 1 199 ? -9.883 -8.111 8.031 1.00 94.25 199 HIS A O 1
ATOM 1622 N N . TYR A 1 200 ? -9.064 -8.165 5.944 1.00 93.25 200 TYR A N 1
ATOM 1623 C CA . TYR A 1 200 ? -9.717 -9.436 5.641 1.00 93.25 200 TYR A CA 1
ATOM 1624 C C . TYR A 1 200 ? -9.223 -10.560 6.544 1.00 93.25 200 TYR A C 1
ATOM 1626 O O . TYR A 1 200 ? -10.010 -11.370 7.016 1.00 93.25 200 TYR A O 1
ATOM 1634 N N . LYS A 1 201 ? -7.914 -10.648 6.768 1.00 92.00 201 LYS A N 1
ATOM 1635 C CA . LYS A 1 201 ? -7.349 -11.754 7.532 1.00 92.00 201 LYS A CA 1
ATOM 1636 C C . LYS A 1 201 ? -7.803 -11.751 8.994 1.00 92.00 201 LYS A C 1
ATOM 1638 O O . LYS A 1 201 ? -8.077 -12.812 9.546 1.00 92.00 201 LYS A O 1
ATOM 1643 N N . GLU A 1 202 ? -7.842 -10.580 9.619 1.00 93.25 202 GLU A N 1
ATOM 1644 C CA . GLU A 1 202 ? -8.219 -10.426 11.024 1.00 93.25 202 GLU A CA 1
ATOM 1645 C C . GLU A 1 202 ? -9.740 -10.407 11.213 1.00 93.25 202 GLU A C 1
ATOM 1647 O O . GLU A 1 202 ? -10.233 -10.907 12.221 1.00 93.25 202 GLU A O 1
ATOM 1652 N N . ASN A 1 203 ? -10.487 -9.850 10.254 1.00 92.69 203 ASN A N 1
ATOM 1653 C CA . ASN A 1 203 ? -11.938 -9.684 10.332 1.00 92.69 203 ASN A CA 1
ATOM 1654 C C . ASN A 1 203 ? -12.617 -9.995 8.977 1.00 92.69 203 ASN A C 1
ATOM 1656 O O . ASN A 1 203 ? -13.195 -9.090 8.361 1.00 92.69 203 ASN A O 1
ATOM 1660 N N . PRO A 1 204 ? -12.595 -11.256 8.502 1.00 91.62 204 PRO A N 1
ATOM 1661 C CA . PRO A 1 204 ? -13.064 -11.609 7.158 1.00 91.62 204 PRO A CA 1
ATOM 1662 C C . PRO A 1 204 ? -14.541 -11.275 6.946 1.00 91.62 204 PRO A C 1
ATOM 1664 O O . PRO A 1 204 ? -14.888 -10.685 5.927 1.00 91.62 204 PRO A O 1
ATOM 1667 N N . ASP A 1 205 ? -15.399 -11.554 7.929 1.00 90.50 205 ASP A N 1
ATOM 1668 C CA . ASP A 1 205 ? -16.838 -11.282 7.828 1.00 90.50 205 ASP A CA 1
ATOM 1669 C C . ASP A 1 205 ? -17.127 -9.783 7.687 1.00 90.50 205 ASP A C 1
ATOM 1671 O O . ASP A 1 205 ? -17.935 -9.374 6.851 1.00 90.50 205 ASP A O 1
ATOM 1675 N N . LYS A 1 206 ? -16.420 -8.937 8.453 1.00 90.50 206 LYS A N 1
ATOM 1676 C CA . LYS A 1 206 ? -16.543 -7.477 8.333 1.00 90.50 206 LYS A CA 1
ATOM 1677 C C . LYS A 1 206 ? -16.060 -7.013 6.968 1.00 90.50 206 LYS A C 1
ATOM 1679 O O . LYS A 1 206 ? -16.806 -6.320 6.283 1.00 90.50 206 LYS A O 1
ATOM 1684 N N . TYR A 1 207 ? -14.881 -7.455 6.541 1.00 90.69 207 TYR A N 1
ATOM 1685 C CA . TYR A 1 207 ? -14.336 -7.091 5.238 1.00 90.69 207 TYR A CA 1
ATOM 1686 C C . TYR A 1 207 ? -15.280 -7.480 4.090 1.00 90.69 207 TYR A C 1
ATOM 1688 O O . TYR A 1 207 ? -15.534 -6.671 3.198 1.00 90.69 207 TYR A O 1
ATOM 1696 N N . ILE A 1 208 ? -15.824 -8.702 4.116 1.00 88.94 208 ILE A N 1
ATOM 1697 C CA . ILE A 1 208 ? -16.750 -9.210 3.096 1.00 88.94 208 ILE A CA 1
ATOM 1698 C C . ILE A 1 208 ? -18.067 -8.431 3.132 1.00 88.94 208 ILE A C 1
ATOM 1700 O O . ILE A 1 208 ? -18.533 -7.997 2.081 1.00 88.94 208 ILE A O 1
ATOM 1704 N N . SER A 1 209 ? -18.647 -8.202 4.315 1.00 87.25 209 SER A N 1
ATOM 1705 C CA . SER A 1 209 ? -19.909 -7.454 4.451 1.00 87.25 209 SER A CA 1
ATOM 1706 C C . SER A 1 209 ? -19.806 -5.995 3.994 1.00 87.25 209 SER A C 1
ATOM 1708 O O . SER A 1 209 ? -20.790 -5.433 3.528 1.00 87.25 209 SER A O 1
ATOM 1710 N N . GLN A 1 210 ? -18.612 -5.401 4.076 1.00 87.06 210 GLN A N 1
ATOM 1711 C CA . GLN A 1 210 ? -18.318 -4.028 3.653 1.00 87.06 210 GLN A CA 1
ATOM 1712 C C . GLN A 1 210 ? -17.926 -3.917 2.174 1.00 87.06 210 GLN A C 1
ATOM 1714 O O . GLN A 1 210 ? -17.637 -2.821 1.681 1.00 87.06 210 GLN A O 1
ATOM 1719 N N . LYS A 1 211 ? -17.874 -5.039 1.446 1.00 81.69 211 LYS A N 1
ATOM 1720 C CA . LYS A 1 211 ? -17.736 -5.022 -0.010 1.00 81.69 211 LYS A CA 1
ATOM 1721 C C . LYS A 1 211 ? -18.975 -4.365 -0.600 1.00 81.69 211 LYS A C 1
ATOM 1723 O O . LYS A 1 211 ? -20.079 -4.661 -0.158 1.00 81.69 211 LYS A O 1
ATOM 1728 N N . GLU A 1 212 ? -18.782 -3.486 -1.587 1.00 70.31 212 GLU A N 1
ATOM 1729 C CA . GLU A 1 212 ? -19.867 -2.796 -2.295 1.00 70.31 212 GLU A CA 1
ATOM 1730 C C . GLU A 1 212 ? -21.010 -3.768 -2.621 1.00 70.31 212 GLU A C 1
ATOM 1732 O O . GLU A 1 212 ? -20.884 -4.652 -3.468 1.00 70.31 212 GLU A O 1
ATOM 1737 N N . SER A 1 213 ? -22.115 -3.630 -1.883 1.00 68.12 213 SER A N 1
ATOM 1738 C CA . SER A 1 213 ? -23.330 -4.383 -2.121 1.00 68.12 213 SER A CA 1
ATOM 1739 C C . SER A 1 213 ? -24.021 -3.738 -3.306 1.00 68.12 213 SER A C 1
ATOM 1741 O O . SER A 1 213 ? -24.388 -2.566 -3.247 1.00 68.12 213 SER A O 1
ATOM 1743 N N . LEU A 1 214 ? -24.223 -4.508 -4.374 1.00 67.06 214 LEU A N 1
ATOM 1744 C CA . LEU A 1 214 ? -24.971 -4.045 -5.544 1.00 67.06 214 LEU A CA 1
ATOM 1745 C C . LEU A 1 214 ? -26.431 -3.714 -5.203 1.00 67.06 214 LEU A C 1
ATOM 1747 O O . LEU A 1 214 ? -27.062 -2.939 -5.912 1.00 67.06 214 LEU A O 1
ATOM 1751 N N . LEU A 1 215 ? -26.960 -4.307 -4.128 1.00 58.22 215 LEU A N 1
ATOM 1752 C CA . LEU A 1 215 ? -28.338 -4.108 -3.685 1.00 58.22 215 LEU A CA 1
ATOM 1753 C C . LEU A 1 215 ? -28.488 -2.901 -2.750 1.00 58.22 215 LEU A C 1
ATOM 1755 O O . LEU A 1 215 ? -29.543 -2.279 -2.758 1.00 58.22 215 LEU A O 1
ATOM 1759 N N . PHE A 1 216 ? -27.450 -2.572 -1.971 1.00 68.19 216 PHE A N 1
ATOM 1760 C CA . PHE A 1 216 ? -27.490 -1.527 -0.935 1.00 68.19 216 PHE A CA 1
ATOM 1761 C C . PHE A 1 216 ? -26.139 -0.793 -0.809 1.00 68.19 216 PHE A C 1
ATOM 1763 O O . PHE A 1 216 ? -25.418 -0.965 0.181 1.00 68.19 216 PHE A O 1
ATOM 1770 N N . PRO A 1 217 ? -25.730 -0.013 -1.822 1.00 68.06 217 PRO A N 1
ATOM 1771 C CA . PRO A 1 217 ? -24.413 0.627 -1.861 1.00 68.06 217 PRO A CA 1
ATOM 1772 C C . PRO A 1 217 ? -24.202 1.665 -0.746 1.00 68.06 217 PRO A C 1
ATOM 1774 O O . PRO A 1 217 ? -23.072 1.899 -0.317 1.00 68.06 217 PRO A O 1
ATOM 1777 N N . GLU A 1 218 ? -25.269 2.289 -0.251 1.00 73.31 218 GLU A N 1
ATOM 1778 C CA . GLU A 1 218 ? -25.244 3.260 0.846 1.00 73.31 218 GLU A CA 1
ATOM 1779 C C . GLU A 1 218 ? -24.852 2.660 2.199 1.00 73.31 218 GLU A C 1
ATOM 1781 O O . GLU A 1 218 ? -24.231 3.358 2.999 1.00 73.31 218 GLU A O 1
ATOM 1786 N N . LEU A 1 219 ? -25.130 1.372 2.439 1.00 72.12 219 LEU A N 1
ATOM 1787 C CA . LEU A 1 219 ? -24.773 0.703 3.698 1.00 72.12 219 LEU A CA 1
ATOM 1788 C C . LEU A 1 219 ? -23.256 0.580 3.897 1.00 72.12 219 LEU A C 1
ATOM 1790 O O . LEU A 1 219 ? -22.791 0.405 5.021 1.00 72.12 219 LEU A O 1
ATOM 1794 N N . ASN A 1 220 ? -22.487 0.718 2.816 1.00 78.06 220 ASN A N 1
ATOM 1795 C CA . ASN A 1 220 ? -21.030 0.604 2.820 1.00 78.06 220 ASN A CA 1
ATOM 1796 C C . ASN A 1 220 ? -20.312 1.955 2.770 1.00 78.06 220 ASN A C 1
ATOM 1798 O O . ASN A 1 220 ? -19.083 2.001 2.639 1.00 78.06 220 ASN A O 1
ATOM 1802 N N . LYS A 1 221 ? -21.068 3.053 2.864 1.00 84.31 221 LYS A N 1
ATOM 1803 C CA . LYS A 1 221 ? -20.531 4.409 2.960 1.00 84.31 221 LYS A CA 1
ATOM 1804 C C . LYS A 1 221 ? -20.394 4.825 4.417 1.00 84.31 221 LYS A C 1
ATOM 1806 O O . LYS A 1 221 ? -21.114 4.366 5.302 1.00 84.31 221 LYS A O 1
ATOM 1811 N N . LEU A 1 222 ? -19.460 5.733 4.667 1.00 85.75 222 LEU A N 1
ATOM 1812 C CA . LEU A 1 222 ? -19.349 6.375 5.969 1.00 85.75 222 LEU A CA 1
ATOM 1813 C C . LEU A 1 222 ? -20.559 7.302 6.201 1.00 85.75 222 LEU A C 1
ATOM 1815 O O . LEU A 1 222 ? -21.023 7.937 5.251 1.00 85.75 222 LEU A O 1
ATOM 1819 N N . PRO A 1 223 ? -21.041 7.443 7.450 1.00 88.19 223 PRO A N 1
ATOM 1820 C CA . PRO A 1 223 ? -21.983 8.502 7.812 1.00 88.19 223 PRO A CA 1
ATOM 1821 C C . PRO A 1 223 ? -21.458 9.880 7.385 1.00 88.19 223 PRO A C 1
ATOM 1823 O O . PRO A 1 223 ? -20.250 10.103 7.451 1.00 88.19 223 PRO A O 1
ATOM 1826 N N . SER A 1 224 ? -22.338 10.808 6.992 1.00 87.50 224 SER A N 1
ATOM 1827 C CA . SER A 1 224 ? -21.965 12.125 6.435 1.00 87.50 224 SER A CA 1
ATOM 1828 C C . SER A 1 224 ? -20.946 12.880 7.287 1.00 87.50 224 SER A C 1
ATOM 1830 O O . SER A 1 224 ? -19.915 13.324 6.780 1.00 87.50 224 SER A O 1
ATOM 1832 N N . ASP A 1 225 ? -21.201 12.959 8.590 1.00 88.50 225 ASP A N 1
ATOM 1833 C CA . ASP A 1 225 ? -20.389 13.742 9.522 1.00 88.50 225 ASP A CA 1
ATOM 1834 C C . ASP A 1 225 ? -18.998 13.117 9.680 1.00 88.50 225 ASP A C 1
ATOM 1836 O O . ASP A 1 225 ? -17.977 13.808 9.666 1.00 88.50 225 ASP A O 1
ATOM 1840 N N . LEU A 1 226 ? -18.944 11.780 9.723 1.00 91.44 226 LEU A N 1
ATOM 1841 C CA . LEU A 1 226 ? -17.687 11.040 9.718 1.00 91.44 226 LEU A CA 1
ATOM 1842 C C . LEU A 1 226 ? -16.973 11.170 8.368 1.00 91.44 226 LEU A C 1
ATOM 1844 O O . LEU A 1 226 ? -15.760 11.323 8.348 1.00 91.44 226 LEU A O 1
ATOM 1848 N N . SER A 1 227 ? -17.692 11.158 7.245 1.00 91.94 227 SER A N 1
ATOM 1849 C CA . SER A 1 227 ? -17.120 11.308 5.902 1.00 91.94 227 SER A CA 1
ATOM 1850 C C . SER A 1 227 ? -16.430 12.661 5.722 1.00 91.94 227 SER A C 1
ATOM 1852 O O . SER A 1 227 ? -15.356 12.728 5.120 1.00 91.94 227 SER A O 1
ATOM 1854 N N . MET A 1 228 ? -17.001 13.742 6.264 1.00 93.12 228 MET A N 1
ATOM 1855 C CA . MET A 1 228 ? -16.357 15.060 6.261 1.00 93.12 228 MET A CA 1
ATOM 1856 C C . MET A 1 228 ? -15.067 15.050 7.082 1.00 93.12 228 MET A C 1
ATOM 1858 O O . MET A 1 228 ? -14.029 15.507 6.599 1.00 93.12 228 MET A O 1
ATOM 1862 N N . LEU A 1 229 ? -15.109 14.480 8.290 1.00 94.75 229 LEU A N 1
ATOM 1863 C CA . LEU A 1 229 ? -13.928 14.364 9.143 1.00 94.75 229 LEU A CA 1
ATOM 1864 C C . LEU A 1 229 ? -12.840 13.498 8.488 1.00 94.75 229 LEU A C 1
ATOM 1866 O O . LEU A 1 229 ? -11.677 13.893 8.462 1.00 94.75 229 LEU A O 1
ATOM 1870 N N . VAL A 1 230 ? -13.214 12.356 7.905 1.00 95.25 230 VAL A N 1
ATOM 1871 C CA . VAL A 1 230 ? -12.320 11.453 7.162 1.00 95.25 230 VAL A CA 1
ATOM 1872 C C . VAL A 1 230 ? -11.695 12.160 5.966 1.00 95.25 230 VAL A C 1
ATOM 1874 O O . VAL A 1 230 ? -10.484 12.073 5.794 1.00 95.25 230 VAL A O 1
ATOM 1877 N N . THR A 1 231 ? -12.471 12.932 5.201 1.00 95.31 231 THR A N 1
ATOM 1878 C CA . THR A 1 231 ? -11.925 13.744 4.103 1.00 95.31 231 THR A CA 1
ATOM 1879 C C . THR A 1 231 ? -10.863 14.712 4.613 1.00 95.31 231 THR A C 1
ATOM 1881 O O . THR A 1 231 ? -9.822 14.849 3.990 1.00 95.31 231 THR A O 1
ATOM 1884 N N . GLN A 1 232 ? -11.103 15.395 5.734 1.00 94.75 232 GLN A N 1
ATOM 1885 C CA . GLN A 1 232 ? -10.194 16.428 6.242 1.00 94.75 232 GLN A CA 1
ATOM 1886 C C . GLN A 1 232 ? -8.958 15.874 6.952 1.00 94.75 232 GLN A C 1
ATOM 1888 O O . GLN A 1 232 ? -7.932 16.550 7.004 1.00 94.75 232 GLN A O 1
ATOM 1893 N N . LYS A 1 233 ? -9.081 14.704 7.586 1.00 97.31 233 LYS A N 1
ATOM 1894 C CA . LYS A 1 233 ? -8.057 14.164 8.488 1.00 97.31 233 LYS A CA 1
ATOM 1895 C C . LYS A 1 233 ? -7.333 12.953 7.930 1.00 97.31 233 LYS A C 1
ATOM 1897 O O . LYS A 1 233 ? -6.221 12.712 8.375 1.00 97.31 233 LYS A O 1
ATOM 1902 N N . VAL A 1 234 ? -7.941 12.208 7.008 1.00 97.31 234 VAL A N 1
ATOM 1903 C CA . VAL A 1 234 ? -7.373 10.990 6.419 1.00 97.31 234 VAL A CA 1
ATOM 1904 C C . VAL A 1 234 ? -7.057 11.227 4.949 1.00 97.31 234 VAL A C 1
ATOM 1906 O O . VAL A 1 234 ? -5.895 11.428 4.622 1.00 97.31 234 VAL A O 1
ATOM 1909 N N . SER A 1 235 ? -8.065 11.201 4.079 1.00 97.56 235 SER A N 1
ATOM 1910 C CA . SER A 1 235 ? -7.950 11.501 2.651 1.00 97.56 235 SER A CA 1
ATOM 1911 C C . SER A 1 235 ? -9.333 11.518 2.000 1.00 97.56 235 SER A C 1
ATOM 1913 O O . SER A 1 235 ? -10.303 10.975 2.534 1.00 97.56 235 SER A O 1
ATOM 1915 N N . SER A 1 236 ? -9.442 12.105 0.809 1.00 96.00 236 SER A N 1
ATOM 1916 C CA . SER A 1 236 ? -10.650 11.970 -0.015 1.00 96.00 236 SER A CA 1
ATOM 1917 C C . SER A 1 236 ? -10.879 10.525 -0.469 1.00 96.00 236 SER A C 1
ATOM 1919 O O . SER A 1 236 ? -12.025 10.074 -0.504 1.00 96.00 236 SER A O 1
ATOM 1921 N N . TYR A 1 237 ? -9.817 9.761 -0.745 1.00 94.06 237 TYR A N 1
ATOM 1922 C CA . TYR A 1 237 ? -9.933 8.364 -1.169 1.00 94.06 237 TYR A CA 1
ATOM 1923 C C . TYR A 1 237 ? -10.525 7.465 -0.080 1.00 94.06 237 TYR A C 1
ATOM 1925 O O . TYR A 1 237 ? -11.345 6.600 -0.383 1.00 94.06 237 TYR A O 1
ATOM 1933 N N . ALA A 1 238 ? -10.222 7.743 1.191 1.00 95.44 238 ALA A N 1
ATOM 1934 C CA . ALA A 1 238 ? -10.791 7.041 2.339 1.00 95.44 238 ALA A CA 1
ATOM 1935 C C . ALA A 1 238 ? -12.331 7.122 2.417 1.00 95.44 238 ALA A C 1
ATOM 1937 O O . ALA A 1 238 ? -12.946 6.352 3.144 1.00 95.44 238 ALA A O 1
ATOM 1938 N N . THR A 1 239 ? -12.985 8.032 1.687 1.00 93.44 239 THR A N 1
ATOM 1939 C CA . THR A 1 239 ? -14.455 8.173 1.715 1.00 93.44 239 THR A CA 1
ATOM 1940 C C . THR A 1 239 ? -15.205 7.290 0.722 1.00 93.44 239 THR A C 1
ATOM 1942 O O . THR A 1 239 ? -16.433 7.221 0.783 1.00 93.44 239 THR A O 1
ATOM 1945 N N . ARG A 1 240 ? -14.499 6.603 -0.185 1.00 89.81 240 ARG A N 1
ATOM 1946 C CA . ARG A 1 240 ? -15.124 5.800 -1.248 1.00 89.81 240 ARG A CA 1
ATOM 1947 C C . ARG A 1 240 ? -15.991 4.673 -0.694 1.00 89.81 240 ARG A C 1
ATOM 1949 O O . ARG A 1 240 ? -17.127 4.502 -1.129 1.00 89.81 240 ARG A O 1
ATOM 1956 N N . ASN A 1 241 ? -15.453 3.923 0.263 1.00 91.25 241 ASN A N 1
ATOM 1957 C CA . ASN A 1 241 ? -16.143 2.869 0.998 1.00 91.25 241 ASN A CA 1
ATOM 1958 C C . ASN A 1 241 ? -15.406 2.586 2.322 1.00 91.25 241 ASN A C 1
ATOM 1960 O O . ASN A 1 241 ? -14.282 3.043 2.539 1.00 91.25 241 ASN A O 1
ATOM 1964 N N . ILE A 1 242 ? -16.029 1.811 3.212 1.00 94.50 242 ILE A N 1
ATOM 1965 C CA . ILE A 1 242 ? -15.459 1.486 4.532 1.00 94.50 242 ILE A CA 1
ATOM 1966 C C . ILE A 1 242 ? -14.127 0.712 4.436 1.00 94.50 242 ILE A C 1
ATOM 1968 O O . ILE A 1 242 ? -13.257 0.892 5.290 1.00 94.50 242 ILE A O 1
ATOM 1972 N N . ARG A 1 243 ? -13.924 -0.125 3.409 1.00 93.12 243 ARG A N 1
ATOM 1973 C CA . ARG A 1 243 ? -12.665 -0.876 3.254 1.00 93.12 243 ARG A CA 1
ATOM 1974 C C . ARG A 1 243 ? -11.509 0.061 2.922 1.00 93.12 243 ARG A C 1
ATOM 1976 O O . ARG A 1 243 ? -10.445 -0.087 3.518 1.00 93.12 243 ARG A O 1
ATOM 1983 N N . ASP A 1 244 ? -11.738 1.022 2.029 1.00 94.00 244 ASP A N 1
ATOM 1984 C CA . ASP A 1 244 ? -10.757 2.045 1.649 1.00 94.00 244 ASP A CA 1
ATOM 1985 C C . ASP A 1 244 ? -10.466 2.976 2.827 1.00 94.00 244 ASP A C 1
ATOM 1987 O O . ASP A 1 244 ? -9.312 3.324 3.062 1.00 94.00 244 ASP A O 1
ATOM 1991 N N . PHE A 1 245 ? -11.483 3.316 3.629 1.00 96.75 245 PHE A N 1
ATOM 1992 C CA . PHE A 1 245 ? -11.287 4.030 4.892 1.00 96.75 245 PHE A CA 1
ATOM 1993 C C . PHE A 1 245 ? -10.310 3.293 5.815 1.00 96.75 245 PHE A C 1
ATOM 1995 O O . PHE A 1 245 ? -9.329 3.878 6.276 1.00 96.75 245 PHE A O 1
ATOM 2002 N N . VAL A 1 246 ? -10.559 2.005 6.072 1.00 96.75 246 VAL A N 1
ATOM 2003 C CA . VAL A 1 246 ? -9.697 1.189 6.936 1.00 96.75 246 VAL A CA 1
ATOM 2004 C C . VAL A 1 246 ? -8.277 1.096 6.370 1.00 96.75 246 VAL A C 1
ATOM 2006 O O . VAL A 1 246 ? -7.314 1.287 7.111 1.00 96.75 246 VAL A O 1
ATOM 2009 N N . ALA A 1 247 ? -8.132 0.844 5.070 1.00 96.06 247 ALA A N 1
ATOM 2010 C CA . ALA A 1 247 ? -6.829 0.737 4.418 1.00 96.06 247 ALA A CA 1
ATOM 2011 C C . ALA A 1 247 ? -6.032 2.053 4.451 1.00 96.06 247 ALA A C 1
ATOM 2013 O O . ALA A 1 247 ? -4.844 2.041 4.772 1.00 96.06 247 ALA A O 1
ATOM 2014 N N . GLU A 1 248 ? -6.679 3.194 4.196 1.00 97.81 248 GLU A N 1
ATOM 2015 C CA . GLU A 1 248 ? -6.041 4.516 4.236 1.00 97.81 248 GLU A CA 1
ATOM 2016 C C . GLU A 1 248 ? -5.601 4.917 5.648 1.00 97.81 248 GLU A C 1
ATOM 2018 O O . GLU A 1 248 ? -4.509 5.470 5.812 1.00 97.81 248 GLU A O 1
ATOM 2023 N N . VAL A 1 249 ? -6.414 4.630 6.671 1.00 97.94 249 VAL A N 1
ATOM 2024 C CA . VAL A 1 249 ? -6.036 4.879 8.072 1.00 97.94 249 VAL A CA 1
ATOM 2025 C C . VAL A 1 249 ? -4.866 3.985 8.473 1.00 97.94 249 VAL A C 1
ATOM 2027 O O . VAL A 1 249 ? -3.890 4.480 9.034 1.00 97.94 249 VAL A O 1
ATOM 2030 N N . PHE A 1 250 ? -4.914 2.691 8.137 1.00 97.56 250 PHE A N 1
ATOM 2031 C CA . PHE A 1 250 ? -3.805 1.774 8.402 1.00 97.56 250 PHE A CA 1
ATOM 2032 C C . PHE A 1 250 ? -2.507 2.270 7.750 1.00 97.56 250 PHE A C 1
ATOM 2034 O O . PHE A 1 250 ? -1.493 2.406 8.434 1.00 97.56 250 PHE A O 1
ATOM 2041 N N . ALA A 1 251 ? -2.542 2.602 6.455 1.00 96.81 251 ALA A N 1
ATOM 2042 C CA . ALA A 1 251 ? -1.375 3.088 5.725 1.00 96.81 251 ALA A CA 1
ATOM 2043 C C . ALA A 1 251 ? -0.763 4.336 6.371 1.00 96.81 251 ALA A C 1
ATOM 2045 O O . ALA A 1 251 ? 0.448 4.385 6.599 1.00 96.81 251 ALA A O 1
ATOM 2046 N N . GLY A 1 252 ? -1.612 5.294 6.750 1.00 96.94 252 GLY A N 1
ATOM 2047 C CA . GLY A 1 252 ? -1.180 6.501 7.436 1.00 96.94 252 GLY A CA 1
ATOM 2048 C C . GLY A 1 252 ? -0.508 6.219 8.778 1.00 96.94 252 GLY A C 1
ATOM 2049 O O . GLY A 1 252 ? 0.538 6.800 9.053 1.00 96.94 252 GLY A O 1
ATOM 2050 N N . ILE A 1 253 ? -1.039 5.295 9.587 1.00 96.62 253 ILE A N 1
ATOM 2051 C CA . ILE A 1 253 ? -0.426 4.918 10.875 1.00 96.62 253 ILE A CA 1
ATOM 2052 C C . ILE A 1 253 ? 0.958 4.293 10.660 1.00 96.62 253 ILE A C 1
ATOM 2054 O O . ILE A 1 253 ? 1.918 4.662 11.339 1.00 96.62 253 ILE A O 1
ATOM 2058 N N . ILE A 1 254 ? 1.097 3.383 9.688 1.00 95.50 254 ILE A N 1
ATOM 2059 C CA . ILE A 1 254 ? 2.396 2.775 9.351 1.00 95.50 254 ILE A CA 1
ATOM 2060 C C . ILE A 1 254 ? 3.416 3.840 8.931 1.00 95.50 254 ILE A C 1
ATOM 2062 O O . ILE A 1 254 ? 4.583 3.787 9.341 1.00 95.50 254 ILE A O 1
ATOM 2066 N N . ASP A 1 255 ? 2.964 4.839 8.177 1.00 94.81 255 ASP A N 1
ATOM 2067 C CA . ASP A 1 255 ? 3.785 5.966 7.740 1.00 94.81 255 ASP A CA 1
ATOM 2068 C C . ASP A 1 255 ? 4.014 7.030 8.831 1.00 94.81 255 ASP A C 1
ATOM 2070 O O . ASP A 1 255 ? 4.816 7.943 8.640 1.00 94.81 255 ASP A O 1
ATOM 2074 N N . GLY A 1 256 ? 3.414 6.867 10.016 1.00 94.25 256 GLY A N 1
ATOM 2075 C CA . GLY A 1 256 ? 3.669 7.686 11.203 1.00 94.25 256 GLY A CA 1
ATOM 2076 C C . GLY A 1 256 ? 2.660 8.804 11.463 1.00 94.25 256 GLY A C 1
ATOM 2077 O O . GLY A 1 256 ? 2.927 9.661 12.304 1.00 94.25 256 GLY A O 1
ATOM 2078 N N . ASN A 1 257 ? 1.517 8.807 10.780 1.00 95.50 257 ASN A N 1
ATOM 2079 C CA . ASN A 1 257 ? 0.424 9.717 11.095 1.00 95.50 257 ASN A CA 1
ATOM 2080 C C . ASN A 1 257 ? -0.299 9.288 12.373 1.00 95.50 257 ASN A C 1
ATOM 2082 O O . ASN A 1 257 ? -0.498 8.103 12.634 1.00 95.50 257 ASN A O 1
ATOM 2086 N N . ASN A 1 258 ? -0.779 10.287 13.108 1.00 95.69 258 ASN A N 1
ATOM 2087 C CA . ASN A 1 258 ? -1.711 10.107 14.211 1.00 95.69 258 ASN A CA 1
ATOM 2088 C C . ASN A 1 258 ? -3.079 10.641 13.791 1.00 95.69 258 ASN A C 1
ATOM 2090 O O . ASN A 1 258 ? -3.167 11.692 13.150 1.00 95.69 258 ASN A O 1
ATOM 2094 N N . TYR A 1 259 ? -4.139 9.941 14.181 1.00 96.00 259 TYR A N 1
ATOM 2095 C CA . TYR A 1 259 ? -5.509 10.323 13.858 1.00 96.00 259 TYR A CA 1
ATOM 2096 C C . TYR A 1 259 ? -6.308 10.665 15.118 1.00 96.00 259 TYR A C 1
ATOM 2098 O O . TYR A 1 259 ? -6.029 10.104 16.177 1.00 96.00 259 TYR A O 1
ATOM 2106 N N . PRO A 1 260 ? -7.310 11.561 15.019 1.00 96.25 260 PRO A N 1
ATOM 2107 C CA . PRO A 1 260 ? -8.219 11.851 16.127 1.00 96.25 260 PRO A CA 1
ATOM 2108 C C . PRO A 1 260 ? -8.952 10.605 16.639 1.00 96.25 260 PRO A C 1
ATOM 2110 O O . PRO A 1 260 ? -9.205 9.664 15.878 1.00 96.25 260 PRO A O 1
ATOM 2113 N N . ASP A 1 261 ? -9.373 10.636 17.903 1.00 96.19 261 ASP A N 1
ATOM 2114 C CA . ASP A 1 261 ? -10.079 9.534 18.564 1.00 96.19 261 ASP A CA 1
ATOM 2115 C C . ASP A 1 261 ? -11.324 9.077 17.802 1.00 96.19 261 ASP A C 1
ATOM 2117 O O . ASP A 1 261 ? -11.630 7.889 17.771 1.00 96.19 261 ASP A O 1
ATOM 2121 N N . GLU A 1 262 ? -12.059 9.990 17.170 1.00 95.94 262 GLU A N 1
ATOM 2122 C CA . GLU A 1 262 ? -13.245 9.672 16.376 1.00 95.94 262 GLU A CA 1
ATOM 2123 C C . GLU A 1 262 ? -12.902 8.799 15.163 1.00 95.94 262 GLU A C 1
ATOM 2125 O O . GLU A 1 262 ? -13.618 7.836 14.870 1.00 95.94 262 GLU A O 1
ATOM 2130 N N . ILE A 1 263 ? -11.779 9.089 14.497 1.00 96.50 263 ILE A N 1
ATOM 2131 C CA . ILE A 1 263 ? -11.269 8.289 13.380 1.00 96.50 263 ILE A CA 1
ATOM 2132 C C . ILE A 1 263 ? -10.832 6.917 13.886 1.00 96.50 263 ILE A C 1
ATOM 2134 O O . ILE A 1 263 ? -11.216 5.905 13.302 1.00 96.50 263 ILE A O 1
ATOM 2138 N N . MET A 1 264 ? -10.101 6.858 15.001 1.00 96.88 264 MET A N 1
ATOM 2139 C CA . MET A 1 264 ? -9.633 5.588 15.563 1.00 96.88 264 MET A CA 1
ATOM 2140 C C . MET A 1 264 ? -10.784 4.724 16.099 1.00 96.88 264 MET A C 1
ATOM 2142 O O . MET A 1 264 ? -10.796 3.509 15.899 1.00 96.88 264 MET A O 1
ATOM 2146 N N . LYS A 1 265 ? -11.812 5.331 16.704 1.00 95.50 265 LYS A N 1
ATOM 2147 C CA . LYS A 1 265 ? -13.056 4.648 17.096 1.00 95.50 265 LYS A CA 1
ATOM 2148 C C . LYS A 1 265 ? -13.763 4.057 15.881 1.00 95.50 265 LYS A C 1
ATOM 2150 O O . LYS A 1 265 ? -14.180 2.901 15.934 1.00 95.50 265 LYS A O 1
ATOM 2155 N N . ALA A 1 266 ? -13.875 4.812 14.787 1.00 96.06 266 ALA A N 1
ATOM 2156 C CA . ALA A 1 266 ? -14.454 4.312 13.543 1.00 96.06 266 ALA A CA 1
ATOM 2157 C C . ALA A 1 266 ? -13.615 3.180 12.932 1.00 96.06 266 ALA A C 1
ATOM 2159 O O . ALA A 1 266 ? -14.162 2.136 12.586 1.00 96.06 266 ALA A O 1
ATOM 2160 N N . TYR A 1 267 ? -12.296 3.348 12.858 1.00 96.75 267 TYR A N 1
ATOM 2161 C CA . TYR A 1 267 ? -11.357 2.336 12.373 1.00 96.75 267 TYR A CA 1
ATOM 2162 C C . TYR A 1 267 ? -11.523 1.010 13.131 1.00 96.75 267 TYR A C 1
ATOM 2164 O O . TYR A 1 267 ? -11.766 -0.033 12.523 1.00 96.75 267 TYR A O 1
ATOM 2172 N N . ASN A 1 268 ? -11.535 1.064 14.465 1.00 95.75 268 ASN A N 1
ATOM 2173 C CA . ASN A 1 268 ? -11.752 -0.106 15.316 1.00 95.75 268 ASN A CA 1
ATOM 2174 C C . ASN A 1 268 ? -13.157 -0.705 15.139 1.00 95.75 268 ASN A C 1
ATOM 2176 O O . ASN A 1 268 ? -13.308 -1.923 15.007 1.00 95.75 268 ASN A O 1
ATOM 2180 N N . LYS A 1 269 ? -14.200 0.139 15.080 1.00 94.75 269 LYS A N 1
ATOM 2181 C CA . LYS A 1 269 ? -15.589 -0.290 14.836 1.00 94.75 269 LYS A CA 1
ATOM 2182 C C . LYS A 1 269 ? -15.685 -1.116 13.554 1.00 94.75 269 LYS A C 1
ATOM 2184 O O . LYS A 1 269 ? -16.291 -2.194 13.561 1.00 94.75 269 LYS A O 1
ATOM 2189 N N . TYR A 1 270 ? -15.049 -0.648 12.484 1.00 95.19 270 TYR A N 1
ATOM 2190 C CA . TYR A 1 270 ? -15.094 -1.293 11.177 1.00 95.19 270 TYR A CA 1
ATOM 2191 C C . TYR A 1 270 ? -14.132 -2.472 11.014 1.00 95.19 270 TYR A C 1
ATOM 2193 O O . TYR A 1 270 ? -14.215 -3.142 9.995 1.00 95.19 270 TYR A O 1
ATOM 2201 N N . GLY A 1 271 ? -13.339 -2.819 12.034 1.00 95.75 271 GLY A N 1
ATOM 2202 C CA . GLY A 1 271 ? -12.473 -4.004 12.002 1.00 95.75 271 GLY A CA 1
ATOM 2203 C C . GLY A 1 271 ? -11.071 -3.734 11.467 1.00 95.75 271 GLY A C 1
ATOM 2204 O O . GLY A 1 271 ? -10.434 -4.645 10.942 1.00 95.75 271 GLY A O 1
ATOM 2205 N N . GLY A 1 272 ? -10.594 -2.496 11.600 1.00 96.12 272 GLY A N 1
ATOM 2206 C CA . GLY A 1 272 ? -9.241 -2.131 11.225 1.00 96.12 272 GLY A CA 1
ATOM 2207 C C . GLY A 1 272 ? -8.176 -3.022 11.879 1.00 96.12 272 GLY A C 1
ATOM 2208 O O . GLY A 1 272 ? -8.325 -3.365 13.056 1.00 96.12 272 GLY A O 1
ATOM 2209 N N . PRO A 1 273 ? -7.115 -3.403 11.140 1.00 95.62 273 PRO A N 1
ATOM 2210 C CA . PRO A 1 273 ? -6.013 -4.192 11.680 1.00 95.62 273 PRO A CA 1
ATOM 2211 C C . PRO A 1 273 ? -5.421 -3.605 12.956 1.00 95.62 273 PRO A C 1
ATOM 2213 O O . PRO A 1 273 ? -5.276 -2.383 13.082 1.00 95.62 273 PRO A O 1
ATOM 2216 N N . LYS A 1 274 ? -5.004 -4.460 13.891 1.00 92.50 274 LYS A N 1
ATOM 2217 C CA . LYS A 1 274 ? -4.333 -3.981 15.108 1.00 92.50 274 LYS A CA 1
ATOM 2218 C C . LYS A 1 274 ? -3.028 -3.280 14.757 1.00 92.50 274 LYS A C 1
ATOM 2220 O O . LYS A 1 274 ? -2.091 -3.907 14.267 1.00 92.50 274 LYS A O 1
ATOM 2225 N N . THR A 1 275 ? -2.937 -1.994 15.074 1.00 83.69 275 THR A N 1
ATOM 2226 C CA . THR A 1 275 ? -1.700 -1.249 14.879 1.00 83.69 275 THR A CA 1
ATOM 2227 C C . THR A 1 275 ? -0.774 -1.457 16.063 1.00 83.69 275 THR A C 1
ATOM 2229 O O . THR A 1 275 ? -1.142 -1.181 17.203 1.00 83.69 275 THR A O 1
ATOM 2232 N N . LYS A 1 276 ? 0.428 -1.966 15.803 1.00 71.81 276 LYS A N 1
ATOM 2233 C CA . LYS A 1 276 ? 1.476 -2.050 16.822 1.00 71.81 276 LYS A CA 1
ATOM 2234 C C . LYS A 1 276 ? 2.079 -0.660 16.994 1.00 71.81 276 LYS A C 1
ATOM 2236 O O . LYS A 1 276 ? 2.574 -0.091 16.022 1.00 71.81 276 LYS A O 1
ATOM 2241 N N . GLU A 1 277 ? 1.991 -0.106 18.201 1.00 56.91 277 GLU A N 1
ATOM 2242 C CA . GLU A 1 277 ? 2.690 1.136 18.533 1.00 56.91 277 GLU A CA 1
ATOM 2243 C C . GLU A 1 277 ? 4.189 0.956 18.257 1.00 56.91 277 GLU A C 1
ATOM 2245 O O . GLU A 1 277 ? 4.747 -0.122 18.485 1.00 56.91 277 GLU A O 1
ATOM 2250 N N . LYS A 1 278 ? 4.838 1.993 17.716 1.00 53.34 278 LYS A N 1
ATOM 2251 C CA . LYS A 1 278 ? 6.297 2.003 17.575 1.00 53.34 278 LYS A CA 1
ATOM 2252 C C . LYS A 1 278 ? 6.886 2.078 18.988 1.00 53.34 278 LYS A C 1
ATOM 2254 O O . LYS A 1 278 ? 6.894 3.155 19.572 1.00 53.34 278 LYS A O 1
ATOM 2259 N N . SER A 1 279 ? 7.304 0.931 19.527 1.00 41.19 279 SER A N 1
ATOM 2260 C CA . SER A 1 279 ? 8.097 0.827 20.760 1.00 41.19 279 SER A CA 1
ATOM 2261 C C . SER A 1 279 ? 9.482 1.430 20.584 1.00 41.19 279 SER A C 1
ATOM 2263 O O . SER A 1 279 ? 10.083 1.121 19.526 1.00 41.19 279 SER A O 1
#

Secondary structure (DSSP, 8-state):
-----------------S-----------------S-------SSPPP--SSHHHHHHHIIIII--EEEE------S---TTSGGG-HHHHHHHHHHHHHHHHHHHHHHHHHHHHHHHHHHHTTPPPPSEEEE-GGGGTTTGGGS-SEEE-SSTTEEEE-TTS-GGGHHHHHHHHHHTTSSS---TTHHHHHHHHHHHHHHH-HHHHHHTS--SS-GGGGSPPHHHHHHHHHHT-SGGGS-HHHHHHHHHHHHHTT----HHHHHHHHHHTPPPPPP--